Protein AF-A0AAW0QB75-F1 (afdb_monomer)

Sequence (310 aa):
MDSDSELDPAIVAALPVGGKIVSIVPRGDTNWSDGFRVAVEVGDDKKEFFLKKALYQYLSDNISPALAHGTLESKPDAAFFLTKFHDLEPRVIDPAHLAAIMTKLHTTSSSPTGKFGFPVTTFKGYVPANNEWADTWEEFFARQFKEEIAWEQSVRGADAEMQQIADEFFAKVIPRLLRPLQTEGRSIKPVLCHGDLWHGNIEFDVTTQDPIMFDSCCVYGHIDLSLMVAPRYLLGARHVAAYTKEIGISEPREDFDDRLMLYNLRNELVVAGLWANWAHLREEVKKTMCSLIAKYPQGLAGAEPIIKFR

Foldseek 3Di:
DDPPPPPFVVVVVLDDPPKDWPDWDFDDDDPQDTDIDTDIDDDDDADADDPLCLLCVQCVPAAWTWGDKDAGPVHRVDIDTDTDDFPWDQDDDDLLQLLVSQCSQFVPHADPVQFWFDPDFFDDPNRTFDRDTDRFLLVRLLVRLLVLLVLLCVQVNDDPLVLVLQQLLLFAQSCQLGVVCPPPPHHATQTKEQQPDFSVQWTARPPVRDIHGDPGRIISHRGHCLCQPDPVTPRHPSNVVSNCVSVNAGPPNVSRVVVSPSSNLSVLSNCLSVDVVSVCSVVVSSVSSVVSCVVGVPGDPPDGRPDGSD

Secondary structure (DSSP, 8-state):
-----PPPHHHHHHSPTTPEEEEEEE---BTTB--EEEEEE--S-----HHHHHHHTT-TTTBPPEEEEEE-SS-TT-EEEEE----EE-----HHHHHHHHHHHHHH---TTSSBB-SS-EEETTEEE----BSSHHHHHHHHHHHHHHHHHHHH---HHHHHHHHHHHHHHHHHHHGGGSSTT-----EEE-SS-SGGGEEEETTT--EEE-S---EEES-S-GGGGSTTSS--HHHHHHHHHHH--PSSGGGHHHHHHHHHHHHHHHHHHH-GGGTTHHHHHHHHHHHHHHHSTT-STTPPPSS---

Organism: NCBI:txid1337665

Mean predicted aligned error: 5.99 Å

Nearest PDB structures (foldseek):
  9cxw-assembly1_A  TM=8.804E-01  e=1.527E-12  Homo sapiens
  9cxn-assembly1_A  TM=8.684E-01  e=4.880E-12  Homo sapiens
  9cxo-assembly1_B  TM=8.436E-01  e=7.188E-12  Homo sapiens
  9cxm-assembly1_A  TM=7.450E-01  e=4.880E-12  Homo sapiens
  9cx8-assembly1_B  TM=7.433E-01  e=1.119E-11  Homo sapiens

Structure (mmCIF, N/CA/C/O backbone):
data_AF-A0AAW0QB75-F1
#
_entry.id   AF-A0AAW0QB75-F1
#
loop_
_atom_site.group_PDB
_atom_site.id
_atom_site.type_symbol
_atom_site.label_atom_id
_atom_site.label_alt_id
_atom_site.label_comp_id
_atom_site.label_asym_id
_atom_site.label_entity_id
_atom_site.label_seq_id
_atom_site.pdbx_PDB_ins_code
_atom_site.Cartn_x
_atom_site.Cartn_y
_atom_site.Cartn_z
_atom_site.occupancy
_atom_site.B_iso_or_equiv
_atom_site.auth_seq_id
_atom_site.auth_comp_id
_atom_site.auth_asym_id
_atom_site.auth_atom_id
_atom_site.pdbx_PDB_model_num
ATOM 1 N N . MET A 1 1 ? -33.793 11.427 19.360 1.00 33.44 1 MET A N 1
ATOM 2 C CA . MET A 1 1 ? -34.437 10.108 19.247 1.00 33.44 1 MET A CA 1
ATOM 3 C C . MET A 1 1 ? -33.556 9.185 20.048 1.00 33.44 1 MET A C 1
ATOM 5 O O . MET A 1 1 ? -32.393 9.057 19.692 1.00 33.44 1 MET A O 1
ATOM 9 N N . ASP A 1 2 ? -34.067 8.705 21.175 1.00 34.31 2 ASP A N 1
ATOM 10 C CA . ASP A 1 2 ? -33.376 7.752 22.038 1.00 34.31 2 ASP A CA 1
ATOM 11 C C . ASP A 1 2 ? -33.093 6.486 21.227 1.00 34.31 2 ASP A C 1
ATOM 13 O O . ASP A 1 2 ? -34.021 5.773 20.848 1.00 34.31 2 ASP A O 1
ATOM 17 N N . SER A 1 3 ? -31.830 6.244 20.884 1.00 35.66 3 SER A N 1
ATOM 18 C CA . SER A 1 3 ? -31.406 4.935 20.408 1.00 35.66 3 SER A CA 1
ATOM 19 C C . SER A 1 3 ? -30.800 4.200 21.592 1.00 35.66 3 SER A C 1
ATOM 21 O O . SER A 1 3 ? -29.587 4.241 21.802 1.00 35.66 3 SER A O 1
ATOM 23 N N . ASP A 1 4 ? -31.647 3.500 22.339 1.00 38.62 4 ASP A N 1
ATOM 24 C CA . ASP A 1 4 ? -31.246 2.285 23.050 1.00 38.62 4 ASP A CA 1
ATOM 25 C C . ASP A 1 4 ? -30.825 1.233 22.002 1.00 38.62 4 ASP A C 1
ATOM 27 O O . ASP A 1 4 ? -31.471 0.205 21.813 1.00 38.62 4 ASP A O 1
ATOM 31 N N . SER A 1 5 ? -29.765 1.509 21.235 1.00 54.00 5 SER A N 1
ATOM 32 C CA . SER A 1 5 ? -29.084 0.474 20.473 1.00 54.00 5 SER A CA 1
ATOM 33 C C . SER A 1 5 ? -28.262 -0.305 21.487 1.00 54.00 5 SER A C 1
ATOM 35 O O . SER A 1 5 ? -27.116 0.051 21.779 1.00 54.00 5 SER A O 1
ATOM 37 N N . GLU A 1 6 ? -28.873 -1.321 22.090 1.00 71.81 6 GLU A N 1
ATOM 38 C CA . GLU A 1 6 ? -28.110 -2.338 22.802 1.00 71.81 6 GLU A CA 1
ATOM 39 C C . GLU A 1 6 ? -26.998 -2.826 21.862 1.00 71.81 6 GLU A C 1
ATOM 41 O O . GLU A 1 6 ? -27.250 -3.154 20.699 1.00 71.81 6 GLU A O 1
ATOM 46 N N . LEU A 1 7 ? -25.747 -2.786 22.335 1.00 77.75 7 LEU A N 1
ATOM 47 C CA . LEU A 1 7 ? -24.633 -3.360 21.585 1.00 77.75 7 LEU A CA 1
ATOM 48 C C . LEU A 1 7 ? -24.932 -4.830 21.326 1.00 77.75 7 LEU A C 1
ATOM 50 O O . LEU A 1 7 ? -25.466 -5.522 22.193 1.00 77.75 7 LEU A O 1
ATOM 54 N N . ASP A 1 8 ? -24.523 -5.308 20.155 1.00 87.00 8 ASP A N 1
ATOM 55 C CA . ASP A 1 8 ? -24.633 -6.721 19.832 1.00 87.00 8 ASP A CA 1
ATOM 56 C C . ASP A 1 8 ? -24.008 -7.585 20.948 1.00 87.00 8 ASP A C 1
ATOM 58 O O . ASP A 1 8 ? -22.907 -7.258 21.417 1.00 87.00 8 ASP A O 1
ATOM 62 N N . PRO A 1 9 ? -24.660 -8.681 21.378 1.00 86.81 9 PRO A N 1
ATOM 63 C CA . PRO A 1 9 ? -24.143 -9.534 22.445 1.00 86.81 9 PRO A CA 1
ATOM 64 C C . PRO A 1 9 ? -22.710 -10.026 22.206 1.00 86.81 9 PRO A C 1
ATOM 66 O O . PRO A 1 9 ? -21.943 -10.151 23.163 1.00 86.81 9 PRO A O 1
ATOM 69 N N . ALA A 1 10 ? -22.301 -10.229 20.947 1.00 84.69 10 ALA A N 1
ATOM 70 C CA . ALA A 1 10 ? -20.935 -10.615 20.606 1.00 84.69 10 ALA A CA 1
ATOM 71 C C . ALA A 1 10 ? -19.919 -9.497 20.903 1.00 84.69 10 ALA A C 1
ATOM 73 O O . ALA A 1 10 ? -18.804 -9.781 21.345 1.00 84.69 10 ALA A O 1
ATOM 74 N N . ILE A 1 11 ? -20.307 -8.226 20.729 1.00 82.75 11 ILE A N 1
ATOM 75 C CA . ILE A 1 11 ? -19.488 -7.071 21.124 1.00 82.75 11 ILE A CA 1
ATOM 76 C C . ILE A 1 11 ? -19.408 -6.999 22.649 1.00 82.75 11 ILE A C 1
ATOM 78 O O . ILE A 1 11 ? -18.316 -6.831 23.186 1.00 82.75 11 ILE A O 1
ATOM 82 N N . VAL A 1 12 ? -20.533 -7.170 23.353 1.00 84.12 12 VAL A N 1
ATOM 83 C CA . VAL A 1 12 ? -20.569 -7.152 24.827 1.00 84.12 12 VAL A CA 1
ATOM 84 C C . VAL A 1 12 ? -19.683 -8.253 25.412 1.00 84.12 12 VAL A C 1
ATOM 86 O O . VAL A 1 12 ? -18.908 -7.989 26.328 1.00 84.12 12 VAL A O 1
ATOM 89 N N . ALA A 1 13 ? -19.730 -9.463 24.849 1.00 85.06 13 ALA A N 1
ATOM 90 C CA . ALA A 1 13 ? -18.893 -10.590 25.261 1.00 85.06 13 ALA A CA 1
ATOM 91 C C . ALA A 1 13 ? -17.390 -10.357 25.019 1.00 85.06 13 ALA A C 1
ATOM 93 O O . ALA A 1 13 ? -16.553 -10.978 25.675 1.00 85.06 13 ALA A O 1
ATOM 94 N N . ALA A 1 14 ? -17.045 -9.470 24.083 1.00 83.31 14 ALA A N 1
ATOM 95 C CA . ALA A 1 14 ? -15.674 -9.077 23.797 1.00 83.31 14 ALA A CA 1
ATOM 96 C C . ALA A 1 14 ? -15.150 -7.952 24.710 1.00 83.31 14 ALA A C 1
ATOM 98 O O . ALA A 1 14 ? -13.941 -7.703 24.733 1.00 83.31 14 ALA A O 1
ATOM 99 N N . LEU A 1 15 ? -16.027 -7.269 25.456 1.00 80.12 15 LEU A N 1
ATOM 100 C CA . LEU A 1 15 ? -15.624 -6.265 26.439 1.00 80.12 15 LEU A CA 1
ATOM 101 C C . LEU A 1 15 ? -14.971 -6.931 27.662 1.00 80.12 15 LEU A C 1
ATOM 103 O O . LEU A 1 15 ? -15.222 -8.107 27.944 1.00 80.12 15 LEU A O 1
ATOM 107 N N . PRO A 1 16 ? -14.123 -6.209 28.417 1.00 74.44 16 PRO A N 1
ATOM 108 C CA . PRO A 1 16 ? -13.440 -6.815 29.549 1.00 74.44 16 PRO A CA 1
ATOM 109 C C . PRO A 1 16 ? -14.430 -7.288 30.630 1.00 74.44 16 PRO A C 1
ATOM 111 O O . PRO A 1 16 ? -15.445 -6.642 30.906 1.00 74.44 16 PRO A O 1
ATOM 114 N N . VAL A 1 17 ? -14.131 -8.438 31.243 1.00 72.94 17 VAL A N 1
ATOM 115 C CA . VAL A 1 17 ? -15.022 -9.116 32.199 1.00 72.94 17 VAL A CA 1
ATOM 116 C C . VAL A 1 17 ? -15.311 -8.218 33.403 1.00 72.94 17 VAL A C 1
ATOM 118 O O . VAL A 1 17 ? -14.397 -7.679 34.017 1.00 72.94 17 VAL A O 1
ATOM 121 N N . GLY A 1 18 ? -16.591 -8.091 33.763 1.00 70.56 18 GLY A N 1
ATOM 122 C CA . GLY A 1 18 ? -17.034 -7.219 34.856 1.00 70.56 18 GLY A CA 1
ATOM 123 C C . GLY A 1 18 ? -17.160 -5.745 34.464 1.00 70.56 18 GLY A C 1
ATOM 124 O O . GLY A 1 18 ? -17.471 -4.920 35.321 1.00 70.56 18 GLY A O 1
ATOM 125 N N . GLY A 1 19 ? -16.946 -5.415 33.189 1.00 69.94 19 GLY A N 1
ATOM 126 C CA . GLY A 1 19 ? -17.081 -4.062 32.688 1.00 69.94 19 GLY A CA 1
ATOM 127 C C . GLY A 1 19 ? -18.515 -3.561 32.648 1.00 69.94 19 GLY A C 1
ATOM 128 O O . GLY A 1 19 ? -19.406 -4.236 32.130 1.00 69.94 19 GLY A O 1
ATOM 129 N N . LYS A 1 20 ? -18.737 -2.344 33.149 1.00 74.50 20 LYS A N 1
ATOM 130 C CA . LYS A 1 20 ? -20.021 -1.649 33.005 1.00 74.50 20 LYS A CA 1
ATOM 131 C C . LYS A 1 20 ? -19.960 -0.693 31.818 1.00 74.50 20 LYS A C 1
ATOM 133 O O . LYS A 1 20 ? -19.125 0.209 31.801 1.00 74.50 20 LYS A O 1
ATOM 138 N N . ILE A 1 21 ? -20.857 -0.867 30.845 1.00 76.81 21 ILE A N 1
ATOM 139 C CA . ILE A 1 21 ? -21.027 0.089 29.742 1.00 76.81 21 ILE A CA 1
ATOM 140 C C . ILE A 1 21 ? -21.606 1.387 30.317 1.00 76.81 21 ILE A C 1
ATOM 142 O O . ILE A 1 21 ? -22.661 1.381 30.951 1.00 76.81 21 ILE A O 1
ATOM 146 N N . VAL A 1 22 ? -20.897 2.494 30.107 1.00 77.88 22 VAL A N 1
ATOM 147 C CA . VAL A 1 22 ? -21.273 3.830 30.594 1.00 77.88 22 VAL A CA 1
ATOM 148 C C . VAL A 1 22 ? -21.940 4.651 29.495 1.00 77.88 22 VAL A C 1
ATOM 150 O O . VAL A 1 22 ? -22.872 5.401 29.766 1.00 77.88 22 VAL A O 1
ATOM 153 N N . SER A 1 23 ? -21.467 4.531 28.252 1.00 77.00 23 SER A N 1
ATOM 154 C CA . SER A 1 23 ? -22.071 5.211 27.102 1.00 77.00 23 SER A CA 1
ATOM 155 C C . SER A 1 23 ? -21.686 4.552 25.781 1.00 77.00 23 SER A C 1
ATOM 157 O O . SER A 1 23 ? -20.611 3.957 25.663 1.00 77.00 23 SER A O 1
ATOM 159 N N . ILE A 1 24 ? -22.558 4.712 24.788 1.00 76.69 24 ILE A N 1
ATOM 160 C CA . ILE A 1 24 ? -22.336 4.346 23.390 1.00 76.69 24 ILE A CA 1
ATOM 161 C C . ILE A 1 24 ? -22.652 5.596 22.574 1.00 76.69 24 ILE A C 1
ATOM 163 O O . ILE A 1 24 ? -23.738 6.158 22.697 1.00 76.69 24 ILE A O 1
ATOM 167 N N . VAL A 1 25 ? -21.689 6.077 21.792 1.00 76.50 25 VAL A N 1
ATOM 168 C CA . VAL A 1 25 ? -21.849 7.296 20.987 1.00 76.50 25 VAL A CA 1
ATOM 169 C C . VAL A 1 25 ? -21.377 7.015 19.561 1.00 76.50 25 VAL A C 1
ATOM 171 O O . VAL A 1 25 ? -20.223 6.605 19.410 1.00 76.50 25 VAL A O 1
ATOM 174 N N . PRO A 1 26 ? -22.201 7.250 18.523 1.00 74.81 26 PRO A N 1
ATOM 175 C CA . PRO A 1 26 ? -21.759 7.161 17.132 1.00 74.81 26 PRO A CA 1
ATOM 176 C C . PRO A 1 26 ? -20.564 8.086 16.879 1.00 74.81 26 PRO A C 1
ATOM 178 O O . PRO A 1 26 ? -20.605 9.275 17.216 1.00 74.81 26 PRO A O 1
ATOM 181 N N . ARG A 1 27 ? -19.471 7.535 16.348 1.00 72.25 27 ARG A N 1
ATOM 182 C CA . ARG A 1 27 ? -18.212 8.241 16.090 1.00 72.25 27 ARG A CA 1
ATOM 183 C C . ARG A 1 27 ? -17.374 7.496 15.053 1.00 72.25 27 ARG A C 1
ATOM 185 O O . ARG A 1 27 ? -16.980 6.364 15.301 1.00 72.25 27 ARG A O 1
ATOM 192 N N . GLY A 1 28 ? -16.973 8.212 14.001 1.00 60.16 28 GLY A N 1
ATOM 193 C CA . GLY A 1 28 ? -15.994 7.727 13.025 1.00 60.16 28 GLY A CA 1
ATOM 194 C C . GLY A 1 28 ? -16.602 6.747 12.028 1.00 60.16 28 GLY A C 1
ATOM 195 O O . GLY A 1 28 ? -16.230 5.580 12.013 1.00 60.16 28 GLY A O 1
ATOM 196 N N . ASP A 1 29 ? -17.537 7.225 11.212 1.00 62.88 29 ASP A N 1
ATOM 197 C CA . ASP A 1 29 ? -18.136 6.410 10.158 1.00 62.88 29 ASP A CA 1
ATOM 198 C C . ASP A 1 29 ? -17.207 6.340 8.945 1.00 62.88 29 ASP A C 1
ATOM 200 O O . ASP A 1 29 ? -16.606 7.340 8.537 1.00 62.88 29 ASP A O 1
ATOM 204 N N . THR A 1 30 ? -17.110 5.154 8.351 1.00 65.12 30 THR A N 1
ATOM 205 C CA . THR A 1 30 ? -16.464 4.960 7.052 1.00 65.12 30 THR A CA 1
ATOM 206 C C . THR A 1 30 ? -17.518 4.594 6.011 1.00 65.12 30 THR A C 1
ATOM 208 O O . THR A 1 30 ? -18.667 4.297 6.330 1.00 65.12 30 THR A O 1
ATOM 211 N N . ASN A 1 31 ? -17.133 4.551 4.738 1.00 64.69 31 ASN A N 1
ATOM 212 C CA . ASN A 1 31 ? -18.052 4.152 3.667 1.00 64.69 31 ASN A CA 1
ATOM 213 C C . ASN A 1 31 ? -18.435 2.654 3.698 1.00 64.69 31 ASN A C 1
ATOM 215 O O . ASN A 1 31 ? -19.219 2.214 2.859 1.00 64.69 31 ASN A O 1
ATOM 219 N N . TRP A 1 32 ? -17.873 1.865 4.619 1.00 71.06 32 TRP A N 1
ATOM 220 C CA . TRP A 1 32 ? -18.048 0.408 4.706 1.00 71.06 32 TRP A CA 1
ATOM 221 C C . TRP A 1 32 ? -18.206 -0.113 6.140 1.00 71.06 32 TRP A C 1
ATOM 223 O O . TRP A 1 32 ? -18.287 -1.325 6.340 1.00 71.06 32 TRP A O 1
ATOM 233 N N . SER A 1 33 ? -18.263 0.770 7.137 1.00 72.44 33 SER A N 1
ATOM 234 C CA . SER A 1 33 ? -18.497 0.400 8.531 1.00 72.44 33 SER A CA 1
ATOM 235 C C . SER A 1 33 ? -19.052 1.572 9.330 1.00 72.44 33 SER A C 1
ATOM 237 O O . SER A 1 33 ? -18.575 2.699 9.187 1.00 72.44 33 SER A O 1
ATOM 239 N N . ASP A 1 34 ? -19.967 1.273 10.244 1.00 72.44 34 ASP A N 1
ATOM 240 C CA . ASP A 1 34 ? -20.414 2.222 11.261 1.00 72.44 34 ASP A CA 1
ATOM 241 C C . ASP A 1 34 ? -19.402 2.272 12.414 1.00 72.44 34 ASP A C 1
ATOM 243 O O . ASP A 1 34 ? -18.878 1.237 12.846 1.00 72.44 34 ASP A O 1
ATOM 247 N N . GLY A 1 35 ? -19.118 3.475 12.915 1.00 73.56 35 GLY A N 1
ATOM 248 C CA . GLY A 1 35 ? -18.175 3.686 14.008 1.00 73.56 35 GLY A CA 1
ATOM 249 C C . GLY A 1 35 ? -18.870 4.051 15.314 1.00 73.56 35 GLY A C 1
ATOM 250 O O . GLY A 1 35 ? -19.751 4.910 15.356 1.00 73.56 35 GLY A O 1
ATOM 251 N N . PHE A 1 36 ? -18.439 3.450 16.425 1.00 74.00 36 PHE A N 1
ATOM 252 C CA . PHE A 1 36 ? -18.962 3.769 17.755 1.00 74.00 36 PHE A CA 1
ATOM 253 C C . PHE A 1 36 ? -17.835 3.940 18.773 1.00 74.00 36 PHE A C 1
ATOM 255 O O . PHE A 1 36 ? -16.911 3.129 18.858 1.00 74.00 36 PHE A O 1
ATOM 262 N N . ARG A 1 37 ? -17.958 4.959 19.629 1.00 77.12 37 ARG A N 1
ATOM 263 C CA . ARG A 1 37 ? -17.212 5.051 20.885 1.00 77.12 37 ARG A CA 1
ATOM 264 C C . ARG A 1 37 ? -18.006 4.355 21.982 1.00 77.12 37 ARG A C 1
ATOM 266 O O . ARG A 1 37 ? -19.062 4.846 22.382 1.00 77.12 37 ARG A O 1
ATOM 273 N N . VAL A 1 38 ? -17.455 3.268 22.510 1.00 73.38 38 VAL A N 1
ATOM 274 C CA . VAL A 1 38 ? -18.004 2.549 23.666 1.00 73.38 38 VAL A CA 1
ATOM 275 C C . VAL A 1 38 ? -17.146 2.855 24.892 1.00 73.38 38 VAL A C 1
ATOM 277 O O . VAL A 1 38 ? -15.953 2.554 24.906 1.00 73.38 38 VAL A O 1
ATOM 280 N N . ALA A 1 39 ? -17.738 3.472 25.917 1.00 70.12 39 ALA A N 1
ATOM 281 C CA . ALA A 1 39 ? -17.076 3.709 27.199 1.00 70.12 39 ALA A CA 1
ATOM 282 C C . ALA A 1 39 ? -17.429 2.588 28.183 1.00 70.12 39 ALA A C 1
ATOM 284 O O . ALA A 1 39 ? -18.611 2.344 28.436 1.00 70.12 39 ALA A O 1
ATOM 285 N N . VAL A 1 40 ? -16.411 1.932 28.745 1.00 65.00 40 VAL A N 1
ATOM 286 C CA . VAL A 1 40 ? -16.561 0.814 29.686 1.00 65.00 40 VAL A CA 1
ATOM 287 C C . VAL A 1 40 ? -15.655 1.046 30.893 1.00 65.00 40 VAL A C 1
ATOM 289 O O . VAL A 1 40 ? -14.478 1.357 30.724 1.00 65.00 40 VAL A O 1
ATOM 292 N N . GLU A 1 41 ? -16.184 0.881 32.101 1.00 70.69 41 GLU A N 1
ATOM 293 C CA . GLU A 1 41 ? -15.404 0.910 33.345 1.00 70.69 41 GLU A CA 1
ATOM 294 C C . GLU A 1 41 ? -14.973 -0.510 33.720 1.00 70.69 41 GLU A C 1
ATOM 296 O O . GLU A 1 41 ? -15.823 -1.314 34.106 1.00 70.69 41 GLU A O 1
ATOM 301 N N . VAL A 1 42 ? -13.679 -0.838 33.588 1.00 61.97 42 VAL A N 1
ATOM 302 C CA . VAL A 1 42 ? -13.111 -2.145 33.984 1.00 61.97 42 VAL A CA 1
ATOM 303 C C . VAL A 1 42 ? -11.705 -1.963 34.570 1.00 61.97 42 VAL A C 1
ATOM 305 O O . VAL A 1 42 ? -10.933 -1.163 34.050 1.00 61.97 42 VAL A O 1
ATOM 308 N N . GLY A 1 43 ? -11.373 -2.713 35.628 1.00 60.69 43 GLY A N 1
ATOM 309 C CA . GLY A 1 43 ? -10.004 -2.867 36.138 1.00 60.69 43 GLY A CA 1
ATOM 310 C C . GLY A 1 43 ? -9.075 -3.638 35.185 1.00 60.69 43 GLY A C 1
ATOM 311 O O . GLY A 1 43 ? -9.540 -4.329 34.278 1.00 60.69 43 GLY A O 1
ATOM 312 N N . ASP A 1 44 ? -7.765 -3.474 35.400 1.00 47.38 44 ASP A N 1
ATOM 313 C CA . ASP A 1 44 ? -6.683 -3.708 34.430 1.00 47.38 44 ASP A CA 1
ATOM 314 C C . ASP A 1 44 ? -6.501 -5.171 33.973 1.00 47.38 44 ASP A C 1
ATOM 316 O O . ASP A 1 44 ? -6.144 -6.026 34.777 1.00 47.38 44 ASP A O 1
ATOM 320 N N . ASP A 1 45 ? -6.701 -5.443 32.672 1.00 44.53 45 ASP A N 1
ATOM 321 C CA . ASP A 1 45 ? -5.736 -6.149 31.797 1.00 44.53 45 ASP A CA 1
ATOM 322 C C . ASP A 1 45 ? -6.264 -6.385 30.361 1.00 44.53 45 ASP A C 1
ATOM 324 O O . ASP A 1 45 ? -7.467 -6.387 30.093 1.00 44.53 45 ASP A O 1
ATOM 328 N N . LYS A 1 46 ? -5.337 -6.576 29.405 1.00 39.09 46 LYS A N 1
ATOM 329 C CA . LYS A 1 46 ? -5.549 -6.477 27.941 1.00 39.09 46 LYS A CA 1
ATOM 330 C C . LYS A 1 46 ? -5.100 -7.747 27.179 1.00 39.09 46 LYS A C 1
ATOM 332 O O . LYS A 1 46 ? -4.159 -8.415 27.598 1.00 39.09 46 LYS A O 1
ATOM 337 N N . LYS A 1 47 ? -5.727 -8.067 26.032 1.00 35.22 47 LYS A N 1
ATOM 338 C CA . LYS A 1 47 ? -5.345 -9.151 25.077 1.00 35.22 47 LYS A CA 1
ATOM 339 C C . LYS A 1 47 ? -5.265 -8.606 23.624 1.00 35.22 47 LYS A C 1
ATOM 341 O O . LYS A 1 47 ? -5.925 -7.613 23.341 1.00 35.22 47 LYS A O 1
ATOM 346 N N . GLU A 1 48 ? -4.467 -9.218 22.724 1.00 32.16 48 GLU A N 1
ATOM 347 C CA . GLU A 1 48 ? -4.039 -8.653 21.405 1.00 32.16 48 GLU A CA 1
ATOM 348 C C . GLU A 1 48 ? -4.237 -9.580 20.164 1.00 32.16 48 GLU A C 1
ATOM 350 O O . GLU A 1 48 ? -4.092 -10.799 20.284 1.00 32.16 48 GLU A O 1
ATOM 355 N N . PHE A 1 49 ? -4.440 -9.009 18.949 1.00 42.19 49 PHE A N 1
ATOM 356 C CA . PHE A 1 49 ? -4.740 -9.707 17.661 1.00 42.19 49 PHE A CA 1
ATOM 357 C C . PHE A 1 49 ? -3.907 -9.272 16.421 1.00 42.19 49 PHE A C 1
ATOM 359 O O . PHE A 1 49 ? -3.401 -8.159 16.344 1.00 42.19 49 PHE A O 1
ATOM 366 N N . PHE A 1 50 ? -3.840 -10.143 15.399 1.00 45.03 50 PHE A N 1
ATOM 367 C CA . PHE A 1 50 ? -2.750 -10.335 14.417 1.00 45.03 50 PHE A CA 1
ATOM 368 C C . PHE A 1 50 ? -2.326 -9.160 13.492 1.00 45.03 50 PHE A C 1
ATOM 370 O O . PHE A 1 50 ? -1.127 -8.911 13.380 1.00 45.03 50 PHE A O 1
ATOM 377 N N . LEU A 1 51 ? -3.235 -8.430 12.824 1.00 53.22 51 LEU A N 1
ATOM 378 C CA . LEU A 1 51 ? -2.837 -7.447 11.788 1.00 53.22 51 LEU A CA 1
ATOM 379 C C . LEU A 1 51 ? -2.258 -6.157 12.385 1.00 53.22 51 LEU A C 1
ATOM 381 O O . LEU A 1 51 ? -1.120 -5.790 12.094 1.00 53.22 51 LEU A O 1
ATOM 385 N N . LYS A 1 52 ? -2.997 -5.524 13.305 1.00 61.31 52 LYS A N 1
ATOM 386 C CA . LYS A 1 52 ? -2.465 -4.398 14.082 1.00 61.31 52 LYS A CA 1
ATOM 387 C C . LYS A 1 52 ? -1.335 -4.833 15.012 1.00 61.31 52 LYS A C 1
ATOM 389 O O . LYS A 1 52 ? -0.445 -4.033 15.245 1.00 61.31 52 LYS A O 1
ATOM 394 N N . LYS A 1 53 ? -1.301 -6.091 15.477 1.00 59.03 53 LYS A N 1
ATOM 395 C CA . LYS A 1 53 ? -0.168 -6.632 16.250 1.00 59.03 53 LYS A CA 1
ATOM 396 C C . LYS A 1 53 ? 1.139 -6.627 15.463 1.00 59.03 53 LYS A C 1
ATOM 398 O O . LYS A 1 53 ? 2.166 -6.303 16.049 1.00 59.03 53 LYS A O 1
ATOM 403 N N . ALA A 1 54 ? 1.105 -6.918 14.160 1.00 73.19 54 ALA A N 1
ATOM 404 C CA . ALA A 1 54 ? 2.303 -6.866 13.324 1.00 73.19 54 ALA A CA 1
ATOM 405 C C . ALA A 1 54 ? 2.928 -5.462 13.315 1.00 73.19 54 ALA A C 1
ATOM 407 O O . ALA A 1 54 ? 4.133 -5.342 13.499 1.00 73.19 54 ALA A O 1
ATOM 408 N N . LEU A 1 55 ? 2.125 -4.400 13.168 1.00 81.81 55 LEU A N 1
ATOM 409 C CA . LEU A 1 55 ? 2.622 -3.020 13.250 1.00 81.81 55 LEU A CA 1
ATOM 410 C C . LEU A 1 55 ? 2.937 -2.602 14.693 1.00 81.81 55 LEU A C 1
ATOM 412 O O . LEU A 1 55 ? 3.999 -2.041 14.945 1.00 81.81 55 LEU A O 1
ATOM 416 N N . TYR A 1 56 ? 2.051 -2.905 15.643 1.00 83.44 56 TYR A N 1
ATOM 417 C CA . TYR A 1 56 ? 2.171 -2.545 17.060 1.00 83.44 56 TYR A CA 1
ATOM 418 C C . TYR A 1 56 ? 3.444 -3.107 17.705 1.00 83.44 56 TYR A C 1
ATOM 420 O O . TYR A 1 56 ? 4.054 -2.435 18.529 1.00 83.44 56 TYR A O 1
ATOM 428 N N . GLN A 1 57 ? 3.908 -4.285 17.272 1.00 85.56 57 GLN A N 1
ATOM 429 C CA . GLN A 1 57 ? 5.195 -4.850 17.691 1.00 85.56 57 GLN A CA 1
ATOM 430 C C . GLN A 1 57 ? 6.377 -3.896 17.439 1.00 85.56 57 GLN A C 1
ATOM 432 O O . GLN A 1 57 ? 7.344 -3.908 18.199 1.00 85.56 57 GLN A O 1
ATOM 437 N N . TYR A 1 58 ? 6.314 -3.082 16.384 1.00 89.88 58 TYR A N 1
ATOM 438 C CA . TYR A 1 58 ? 7.384 -2.160 15.993 1.00 89.88 58 TYR A CA 1
ATOM 439 C C . TYR A 1 58 ? 7.047 -0.692 16.285 1.00 89.88 58 TYR A C 1
ATOM 441 O O . TYR A 1 58 ? 7.946 0.138 16.416 1.00 89.88 58 TYR A O 1
ATOM 449 N N . LEU A 1 59 ? 5.760 -0.368 16.400 1.00 90.88 59 LEU A N 1
ATOM 450 C CA . LEU A 1 59 ? 5.216 0.983 16.503 1.00 90.88 59 LEU A CA 1
ATOM 451 C C . LEU A 1 59 ? 4.156 1.078 17.610 1.00 90.88 59 LEU A C 1
ATOM 453 O O . LEU A 1 59 ? 3.052 1.569 17.379 1.00 90.88 59 LEU A O 1
ATOM 457 N N . SER A 1 60 ? 4.482 0.600 18.812 1.00 87.81 60 SER A N 1
ATOM 458 C CA . SER A 1 60 ? 3.566 0.595 19.966 1.00 87.81 60 SER A CA 1
ATOM 459 C C . SER A 1 60 ? 2.942 1.959 20.262 1.00 87.81 60 SER A C 1
ATOM 461 O O . SER A 1 60 ? 1.791 2.033 20.682 1.00 87.81 60 SER A O 1
ATOM 463 N N . ASP A 1 61 ? 3.696 3.027 20.004 1.00 88.44 61 ASP A N 1
ATOM 464 C CA . ASP A 1 61 ? 3.315 4.403 20.326 1.00 88.44 61 ASP A CA 1
ATOM 465 C C . ASP A 1 61 ? 2.495 5.059 19.201 1.00 88.44 61 ASP A C 1
ATOM 467 O O . ASP A 1 61 ? 1.843 6.072 19.419 1.00 88.44 61 ASP A O 1
ATOM 471 N N . ASN A 1 62 ? 2.496 4.471 17.996 1.00 92.44 62 ASN A N 1
ATOM 472 C CA . ASN A 1 62 ? 1.873 5.050 16.801 1.00 92.44 62 ASN A CA 1
ATOM 473 C C . ASN A 1 62 ? 0.733 4.197 16.231 1.00 92.44 62 ASN A C 1
ATOM 475 O O . ASN A 1 62 ? 0.257 4.478 15.136 1.00 92.44 62 ASN A O 1
ATOM 479 N N . ILE A 1 63 ? 0.311 3.132 16.917 1.00 89.38 63 ILE A N 1
ATOM 480 C CA . ILE A 1 63 ? -0.740 2.216 16.456 1.00 89.38 63 ILE A CA 1
ATOM 481 C C . ILE A 1 63 ? -1.702 1.930 17.607 1.00 89.38 63 ILE A C 1
ATOM 483 O O . ILE A 1 63 ? -1.287 1.562 18.704 1.00 89.38 63 ILE A O 1
ATOM 487 N N . SER A 1 64 ? -3.008 2.008 17.343 1.00 84.06 64 SER A N 1
ATOM 488 C CA . SER A 1 64 ? -4.017 1.552 18.306 1.00 84.06 64 SER A CA 1
ATOM 489 C C . SER A 1 64 ? -4.103 0.019 18.297 1.00 84.06 64 SER A C 1
ATOM 491 O O . SER A 1 64 ? -4.407 -0.556 17.250 1.00 84.06 64 SER A O 1
ATOM 493 N N . PRO A 1 65 ? -3.865 -0.681 19.421 1.00 77.94 65 PRO A N 1
ATOM 494 C CA . PRO A 1 65 ? -3.922 -2.137 19.450 1.00 77.94 65 PRO A CA 1
ATOM 495 C C . PRO A 1 65 ? -5.359 -2.643 19.285 1.00 77.94 65 PRO A C 1
ATOM 497 O O . PRO A 1 65 ? -6.295 -2.134 19.910 1.00 77.94 65 PRO A O 1
ATOM 500 N N . ALA A 1 66 ? -5.504 -3.696 18.479 1.00 80.44 66 ALA A N 1
ATOM 501 C CA . ALA A 1 66 ? -6.742 -4.454 18.357 1.00 80.44 66 ALA A CA 1
ATOM 502 C C . ALA A 1 66 ? -7.055 -5.174 19.677 1.00 80.44 66 ALA A C 1
ATOM 504 O O . ALA A 1 66 ? -6.211 -5.909 20.192 1.00 80.44 66 ALA A O 1
ATOM 505 N N . LEU A 1 67 ? -8.266 -4.967 20.194 1.00 80.44 67 LEU A N 1
ATOM 506 C CA . LEU A 1 67 ? -8.755 -5.532 21.453 1.00 80.44 67 LEU A CA 1
ATOM 507 C C . LEU A 1 67 ? -9.619 -6.771 21.244 1.00 80.44 67 LEU A C 1
ATOM 509 O O . LEU A 1 67 ? -9.575 -7.665 22.078 1.00 80.44 67 LEU A O 1
ATOM 513 N N . ALA A 1 68 ? -10.410 -6.806 20.169 1.00 82.38 68 ALA A N 1
ATOM 514 C CA . ALA A 1 68 ? -11.248 -7.943 19.801 1.00 82.38 68 ALA A CA 1
ATOM 515 C C . ALA A 1 68 ? -11.757 -7.817 18.362 1.00 82.38 68 ALA A C 1
ATOM 517 O O . ALA A 1 68 ? -11.737 -6.738 17.771 1.00 82.38 68 ALA A O 1
ATOM 518 N N . HIS A 1 69 ? -12.238 -8.922 17.809 1.00 86.69 69 HIS A N 1
ATOM 519 C CA . HIS A 1 69 ? -13.007 -8.956 16.572 1.00 86.69 69 HIS A CA 1
ATOM 520 C C . HIS A 1 69 ? -13.881 -10.213 16.556 1.00 86.69 69 HIS A C 1
ATOM 522 O O . HIS A 1 69 ? -13.593 -11.180 17.264 1.00 86.69 69 HIS A O 1
ATOM 528 N N . GLY A 1 70 ? -14.916 -10.228 15.726 1.00 87.06 70 GLY A N 1
ATOM 529 C CA . GLY A 1 70 ? -15.807 -11.378 15.606 1.00 87.06 70 GLY A CA 1
ATOM 530 C C . GLY A 1 70 ? -16.969 -11.109 14.664 1.00 87.06 70 GLY A C 1
ATOM 531 O O . GLY A 1 70 ? -17.022 -10.065 14.021 1.00 87.06 70 GLY A O 1
ATOM 532 N N . THR A 1 71 ? -17.891 -12.058 14.577 1.00 89.06 71 THR A N 1
ATOM 533 C CA . THR A 1 71 ? -19.178 -11.894 13.892 1.00 89.06 71 THR A CA 1
ATOM 534 C C . THR A 1 71 ? -20.229 -11.408 14.882 1.00 89.06 71 THR A C 1
ATOM 536 O O . THR A 1 71 ? -20.197 -11.811 16.044 1.00 89.06 71 THR A O 1
ATOM 539 N N . LEU A 1 72 ? -21.148 -10.559 14.429 1.00 84.75 72 LEU A N 1
ATOM 540 C CA . LEU A 1 72 ? -22.286 -10.127 15.239 1.00 84.75 72 LEU A CA 1
ATOM 541 C C . LEU A 1 72 ? -23.259 -11.300 15.439 1.00 84.75 72 LEU A C 1
ATOM 543 O O . LEU A 1 72 ? -23.508 -12.069 14.510 1.00 84.75 72 LEU A O 1
ATOM 547 N N . GLU A 1 73 ? -23.824 -11.437 16.638 1.00 89.62 73 GLU A N 1
ATOM 548 C CA . GLU A 1 73 ? -24.829 -12.465 16.936 1.00 89.62 73 GLU A CA 1
ATOM 549 C C . GLU A 1 73 ? -26.184 -12.114 16.310 1.00 89.62 73 GLU A C 1
ATOM 551 O O . GLU A 1 73 ? -26.838 -12.963 15.705 1.00 89.62 73 GLU A O 1
ATOM 556 N N . SER A 1 74 ? -26.580 -10.843 16.389 1.00 88.88 74 SER A N 1
ATOM 557 C CA . SER A 1 74 ? -27.826 -10.337 15.800 1.00 88.88 74 SER A CA 1
ATOM 558 C C . SER A 1 74 ? -27.799 -10.311 14.271 1.00 88.88 74 SER A C 1
ATOM 560 O O . SER A 1 74 ? -28.853 -10.321 13.632 1.00 88.88 74 SER A O 1
ATOM 562 N N . LYS A 1 75 ? -26.599 -10.286 13.678 1.00 87.44 75 LYS A N 1
ATOM 563 C CA . LYS A 1 75 ? -26.383 -10.208 12.234 1.00 87.44 75 LYS A CA 1
ATOM 564 C C . LYS A 1 75 ? -25.177 -11.070 11.812 1.00 87.44 75 LYS A C 1
ATOM 566 O O . LYS A 1 75 ? -24.077 -10.542 11.658 1.00 87.44 75 LYS A O 1
ATOM 571 N N . PRO A 1 76 ? -25.367 -12.386 11.597 1.00 85.94 76 PRO A N 1
ATOM 572 C CA . PRO A 1 76 ? -24.266 -13.324 11.338 1.00 85.94 76 PRO A CA 1
ATOM 573 C C . PRO A 1 76 ? -23.431 -13.0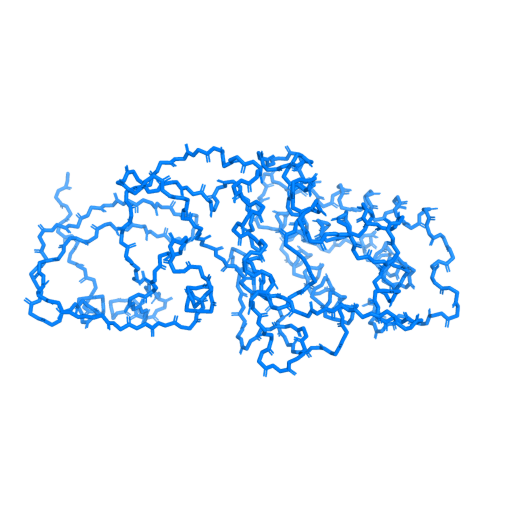48 10.074 1.00 85.94 76 PRO A C 1
ATOM 575 O O . PRO A 1 76 ? -22.321 -13.559 9.952 1.00 85.94 76 PRO A O 1
ATOM 578 N N . ASP A 1 77 ? -23.952 -12.264 9.126 1.00 85.88 77 ASP A N 1
ATOM 579 C CA . ASP A 1 77 ? -23.257 -11.804 7.917 1.00 85.88 77 ASP A CA 1
ATOM 580 C C . ASP A 1 77 ? -22.458 -10.502 8.125 1.00 85.88 77 ASP A C 1
ATOM 582 O O . ASP A 1 77 ? -21.834 -10.003 7.190 1.00 85.88 77 ASP A O 1
ATOM 586 N N . ALA A 1 78 ? -22.455 -9.949 9.339 1.00 84.12 78 ALA A N 1
ATOM 587 C CA . ALA A 1 78 ? -21.684 -8.774 9.714 1.00 84.12 78 ALA A CA 1
ATOM 588 C C . ALA A 1 78 ? -20.626 -9.109 10.772 1.00 84.12 78 ALA A C 1
ATOM 590 O O . ALA A 1 78 ? -20.780 -10.009 11.600 1.00 84.12 78 ALA A O 1
ATOM 591 N N . ALA A 1 79 ? -19.535 -8.349 10.747 1.00 87.75 79 ALA A N 1
ATOM 592 C CA . ALA A 1 79 ? -18.421 -8.490 11.669 1.00 87.75 79 ALA A CA 1
ATOM 593 C C . ALA A 1 79 ? -18.203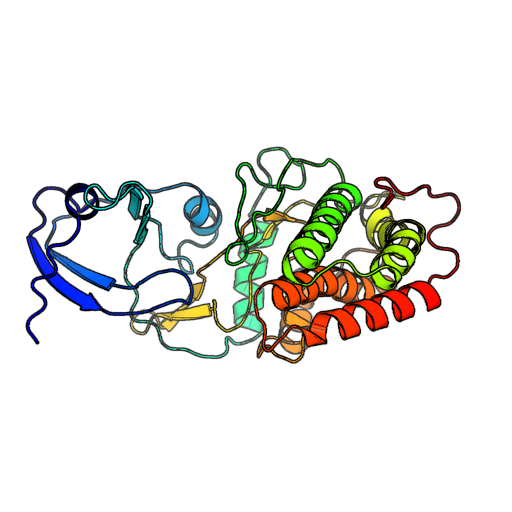 -7.205 12.470 1.00 87.75 79 ALA A C 1
ATOM 595 O O . ALA A 1 79 ? -18.591 -6.119 12.042 1.00 87.75 79 ALA A O 1
ATOM 596 N N . PHE A 1 80 ? -17.542 -7.333 13.616 1.00 86.12 80 PHE A N 1
ATOM 597 C CA . PHE A 1 80 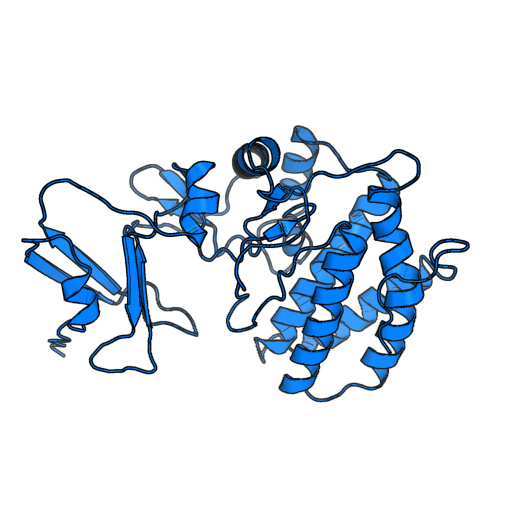? -17.074 -6.212 14.417 1.00 86.12 80 PHE A CA 1
ATOM 598 C C . PHE A 1 80 ? -15.562 -6.260 14.600 1.00 86.12 80 PHE A C 1
ATOM 600 O O . PHE A 1 80 ? -14.932 -7.322 14.608 1.00 86.12 80 PHE A O 1
ATOM 607 N N . PHE A 1 81 ? -14.999 -5.078 14.814 1.00 86.00 81 PHE A N 1
ATOM 608 C CA . PHE A 1 81 ? -13.616 -4.869 15.198 1.00 86.00 81 PHE A CA 1
ATOM 609 C C . PHE A 1 81 ? -13.579 -3.866 16.352 1.00 86.00 81 PHE A C 1
ATOM 611 O O . PHE A 1 81 ? -14.176 -2.796 16.274 1.00 86.00 81 PHE A O 1
ATOM 618 N N . LEU A 1 82 ? -12.881 -4.218 17.428 1.00 83.94 82 LEU A N 1
ATOM 619 C CA . LEU A 1 82 ? -12.740 -3.407 18.629 1.00 83.94 82 LEU A CA 1
ATOM 620 C C . LEU A 1 82 ? -11.269 -3.035 18.822 1.00 83.94 82 LEU A C 1
ATOM 622 O O . LEU A 1 82 ? -10.380 -3.885 18.769 1.00 83.94 82 LEU A O 1
ATOM 626 N N . THR A 1 83 ? -11.007 -1.761 19.088 1.00 85.62 83 THR A N 1
ATOM 627 C CA . THR A 1 83 ? -9.664 -1.190 19.262 1.00 85.62 83 THR A CA 1
ATOM 628 C C . THR A 1 83 ? -9.704 -0.153 20.379 1.00 85.62 83 THR A C 1
ATOM 630 O O . THR A 1 83 ? -10.782 0.308 20.758 1.00 85.62 83 THR A O 1
ATOM 633 N N . LYS A 1 84 ? -8.544 0.237 20.922 1.00 83.56 84 LYS A N 1
ATOM 634 C CA . LYS A 1 84 ? -8.497 1.365 21.866 1.00 83.56 84 LYS A CA 1
ATOM 635 C C . LYS A 1 84 ? -9.041 2.623 21.177 1.00 83.56 84 LYS A C 1
ATOM 637 O O . LYS A 1 84 ? -8.564 2.973 20.098 1.00 83.56 84 LYS A O 1
ATOM 642 N N . PHE A 1 85 ? -10.000 3.295 21.811 1.00 84.50 85 PHE A N 1
ATOM 643 C CA . PHE A 1 85 ? -10.467 4.598 21.349 1.00 84.50 85 PHE A CA 1
ATOM 644 C C . PHE A 1 85 ? -9.383 5.652 21.595 1.00 84.50 85 PHE A C 1
ATOM 646 O O . PHE A 1 85 ? -8.851 5.749 22.703 1.00 84.50 85 PHE A O 1
ATOM 653 N N . HIS A 1 86 ? -9.083 6.432 20.563 1.00 85.69 86 HIS A N 1
ATOM 654 C CA . HIS A 1 86 ? -8.235 7.613 20.634 1.00 85.69 86 HIS A CA 1
ATOM 655 C C . HIS A 1 86 ? -9.091 8.821 20.265 1.00 85.69 86 HIS A C 1
ATOM 657 O O . HIS A 1 86 ? -9.885 8.745 19.328 1.00 85.69 86 HIS A O 1
ATOM 663 N N . ASP A 1 87 ? -8.957 9.912 21.016 1.00 88.44 87 ASP A N 1
ATOM 664 C CA . ASP A 1 87 ? -9.510 11.194 20.585 1.00 88.44 87 ASP A CA 1
ATOM 665 C C . ASP A 1 87 ? -8.515 11.787 19.593 1.00 88.44 87 ASP A C 1
ATOM 667 O O . ASP A 1 87 ? -7.398 12.128 19.983 1.00 88.44 87 ASP A O 1
ATOM 671 N N . LEU A 1 88 ? -8.871 11.774 18.312 1.00 91.06 88 LEU A N 1
ATOM 672 C CA . LEU A 1 88 ? -7.955 12.063 17.218 1.00 91.06 88 LEU A CA 1
ATOM 673 C C . LEU A 1 88 ? -8.268 13.419 16.582 1.00 91.06 88 LEU A C 1
ATOM 675 O O . LEU A 1 88 ? -9.429 13.777 16.373 1.00 91.06 88 LEU A O 1
ATOM 679 N N . GLU A 1 89 ? -7.213 14.164 16.263 1.00 94.19 89 GLU A N 1
ATOM 680 C CA . GLU A 1 89 ? -7.285 15.413 15.515 1.00 94.19 89 GLU A CA 1
ATOM 681 C C . GLU A 1 89 ? -6.550 15.304 14.164 1.00 94.19 89 GLU A C 1
ATOM 683 O O . GLU A 1 89 ? -5.378 14.898 14.114 1.00 94.19 89 GLU A O 1
ATOM 688 N N . PRO A 1 90 ? -7.197 15.696 13.049 1.00 93.50 90 PRO A N 1
ATOM 689 C CA . PRO A 1 90 ? -6.573 15.646 11.737 1.00 93.50 90 PRO A CA 1
ATOM 690 C C . PRO A 1 90 ? -5.523 16.751 11.608 1.00 93.50 90 PRO A C 1
ATOM 692 O O . PRO A 1 90 ? -5.826 17.945 11.683 1.00 93.50 90 PRO A O 1
ATOM 695 N N . ARG A 1 91 ? -4.267 16.360 11.367 1.00 93.75 91 ARG A N 1
ATOM 696 C CA . ARG A 1 91 ? -3.156 17.279 11.079 1.00 93.75 91 ARG A CA 1
ATOM 697 C C . ARG A 1 91 ? -2.222 16.658 10.053 1.00 93.75 91 ARG A C 1
ATOM 699 O O . ARG A 1 91 ? -1.997 15.453 10.046 1.00 93.75 91 ARG A O 1
ATOM 706 N N . VAL A 1 92 ? -1.613 17.491 9.213 1.00 94.62 92 VAL A N 1
ATOM 707 C CA . VAL A 1 92 ? -0.571 17.008 8.299 1.00 94.62 92 VAL A CA 1
ATOM 708 C C . VAL A 1 92 ? 0.710 16.790 9.092 1.00 94.62 92 VAL A C 1
ATOM 710 O O . VAL A 1 92 ? 1.309 17.749 9.576 1.00 94.62 92 VAL A O 1
ATOM 713 N N . ILE A 1 93 ? 1.136 15.533 9.198 1.00 97.25 93 ILE A N 1
ATOM 714 C CA . ILE A 1 93 ? 2.384 15.173 9.871 1.00 97.25 93 ILE A CA 1
ATOM 715 C C . ILE A 1 93 ? 3.602 15.818 9.192 1.00 97.25 93 ILE A C 1
ATOM 717 O O . ILE A 1 93 ? 3.703 15.881 7.957 1.00 97.25 93 ILE A O 1
ATOM 721 N N . ASP A 1 94 ? 4.534 16.295 10.019 1.00 97.69 94 ASP A N 1
ATOM 722 C CA . ASP A 1 94 ? 5.822 16.815 9.570 1.00 97.69 94 ASP A CA 1
ATOM 723 C C . ASP A 1 94 ? 6.626 15.727 8.820 1.00 97.69 94 ASP A C 1
ATOM 725 O O . ASP A 1 94 ? 6.669 14.577 9.271 1.00 97.69 94 ASP A O 1
ATOM 729 N N . PRO A 1 95 ? 7.280 16.058 7.689 1.00 98.31 95 PRO A N 1
ATOM 730 C CA . PRO A 1 95 ? 8.065 15.098 6.919 1.00 98.31 95 PRO A CA 1
ATOM 731 C C . PRO A 1 95 ? 9.130 14.334 7.708 1.00 98.31 95 PRO A C 1
ATOM 733 O O . PRO A 1 95 ? 9.258 13.128 7.511 1.00 98.31 95 PRO A O 1
ATOM 736 N N . ALA A 1 96 ? 9.885 14.999 8.588 1.00 98.31 96 ALA A N 1
ATOM 73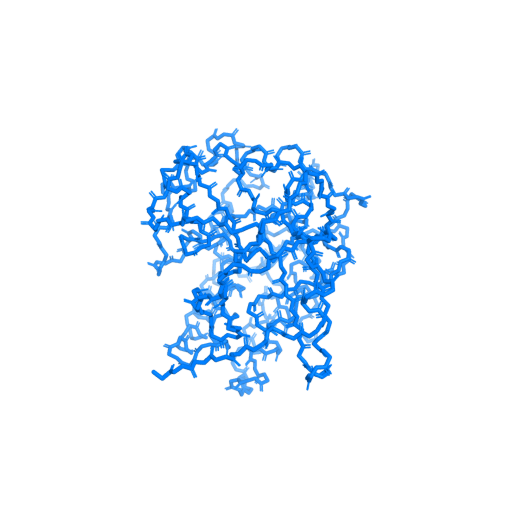7 C CA . ALA A 1 96 ? 10.938 14.349 9.363 1.00 98.31 96 ALA A CA 1
ATOM 738 C C . ALA A 1 96 ? 10.345 13.431 10.439 1.00 98.31 96 ALA A C 1
ATOM 740 O O . ALA A 1 96 ? 10.862 12.338 10.666 1.00 98.31 96 ALA A O 1
ATOM 741 N N . HIS A 1 97 ? 9.224 13.833 11.046 1.00 97.75 97 HIS A N 1
ATOM 742 C CA . HIS A 1 97 ? 8.523 12.993 12.016 1.00 97.75 97 HIS A CA 1
ATOM 743 C C . HIS A 1 97 ? 7.992 11.705 11.362 1.00 97.75 97 HIS A C 1
ATOM 745 O O . HIS A 1 97 ? 8.272 10.608 11.848 1.00 97.75 97 HIS A O 1
ATOM 751 N N . LEU A 1 98 ? 7.308 11.808 10.216 1.00 97.88 98 LEU A N 1
ATOM 752 C CA . LEU A 1 98 ? 6.842 10.620 9.494 1.00 97.88 98 LEU A CA 1
ATOM 753 C C . LEU A 1 98 ? 8.017 9.741 9.036 1.00 97.88 98 LEU A C 1
ATOM 755 O O . LEU A 1 98 ? 7.969 8.521 9.190 1.00 97.88 98 LEU A O 1
ATOM 759 N N . ALA A 1 99 ? 9.091 10.353 8.527 1.00 98.19 99 ALA A N 1
ATOM 760 C CA . ALA A 1 99 ? 10.295 9.637 8.119 1.00 98.19 99 ALA A CA 1
ATOM 761 C C . ALA A 1 99 ? 10.912 8.830 9.270 1.00 98.19 99 ALA A C 1
ATOM 763 O O . ALA A 1 99 ? 11.292 7.679 9.055 1.00 98.19 99 ALA A O 1
ATOM 764 N N . ALA A 1 100 ? 10.965 9.379 10.488 1.00 98.06 100 ALA A N 1
ATOM 765 C CA . ALA A 1 100 ? 11.483 8.678 11.663 1.00 98.06 100 ALA A CA 1
ATOM 766 C C . ALA A 1 100 ? 10.638 7.441 12.020 1.00 98.06 100 ALA A C 1
ATOM 768 O O . ALA A 1 100 ? 11.185 6.358 12.245 1.00 98.06 100 ALA A O 1
ATOM 769 N N . ILE A 1 101 ? 9.308 7.572 11.996 1.00 97.62 101 ILE A N 1
ATOM 770 C CA . ILE A 1 101 ? 8.367 6.473 12.268 1.00 97.62 101 ILE A CA 1
ATOM 771 C C . ILE A 1 101 ? 8.508 5.365 11.217 1.00 97.62 101 ILE A C 1
ATOM 773 O O . ILE A 1 101 ? 8.686 4.193 11.554 1.00 97.62 101 ILE A O 1
ATOM 777 N N . MET A 1 102 ? 8.492 5.730 9.933 1.00 97.62 102 MET A N 1
ATOM 778 C CA . MET A 1 102 ? 8.642 4.773 8.834 1.00 97.62 102 MET A CA 1
ATOM 779 C C . MET A 1 102 ? 10.017 4.102 8.844 1.00 97.62 102 MET A C 1
ATOM 781 O O . MET A 1 102 ? 10.126 2.903 8.593 1.00 97.62 102 MET A O 1
ATOM 785 N N . THR A 1 103 ? 11.076 4.848 9.167 1.00 97.31 103 THR A N 1
ATOM 786 C CA . THR A 1 103 ? 12.433 4.302 9.295 1.00 97.31 103 THR A CA 1
ATOM 787 C C . THR A 1 103 ? 12.490 3.281 10.419 1.00 97.31 103 THR A C 1
ATOM 789 O O . THR A 1 103 ? 12.987 2.177 10.195 1.00 97.31 103 THR A O 1
ATOM 792 N N . LYS A 1 104 ? 11.919 3.583 11.594 1.00 97.44 104 LYS A N 1
ATOM 793 C CA . LYS A 1 104 ? 11.803 2.621 12.699 1.00 97.44 104 LYS A CA 1
ATOM 794 C C . LYS A 1 104 ? 11.101 1.348 12.229 1.00 97.44 104 LYS A C 1
ATOM 796 O O . LYS A 1 104 ? 11.662 0.265 12.383 1.00 97.44 104 LYS A O 1
ATOM 801 N N . LEU A 1 105 ? 9.936 1.458 11.589 1.00 96.69 105 LEU A N 1
ATOM 802 C CA . LEU A 1 105 ? 9.188 0.298 11.097 1.00 96.69 105 LEU A CA 1
ATOM 803 C C . LEU A 1 105 ? 9.985 -0.525 10.073 1.00 96.69 105 LEU A C 1
ATOM 805 O O . LEU A 1 105 ? 10.157 -1.733 10.239 1.00 96.69 105 LEU A O 1
ATOM 809 N N . HIS A 1 106 ? 10.502 0.105 9.019 1.00 97.00 106 HIS A N 1
ATOM 810 C CA . HIS A 1 106 ? 11.132 -0.616 7.910 1.00 97.00 106 HIS A CA 1
ATOM 811 C C . HIS A 1 106 ? 12.499 -1.213 8.295 1.00 97.00 106 HIS A C 1
ATOM 813 O O . HIS A 1 106 ? 12.872 -2.290 7.822 1.00 97.00 106 HIS A O 1
ATOM 819 N N . THR A 1 107 ? 13.243 -0.569 9.199 1.00 96.06 107 THR A N 1
ATOM 820 C CA . THR A 1 107 ? 14.547 -1.083 9.652 1.00 96.06 107 THR A CA 1
ATOM 821 C C . THR A 1 107 ? 14.407 -2.205 10.680 1.00 96.06 107 THR A C 1
ATOM 823 O O . THR A 1 107 ? 15.144 -3.191 10.592 1.00 96.06 107 THR A O 1
ATOM 826 N N . THR A 1 108 ? 13.439 -2.114 11.598 1.00 95.75 108 THR A N 1
ATOM 827 C CA . THR A 1 108 ? 13.265 -3.098 12.685 1.00 95.75 108 THR A CA 1
ATOM 828 C C . THR A 1 108 ? 12.386 -4.289 12.309 1.00 95.75 108 THR A C 1
ATOM 830 O O . THR A 1 108 ? 12.574 -5.381 12.847 1.00 95.75 108 THR A O 1
ATOM 833 N N . SER A 1 109 ? 11.464 -4.127 11.356 1.00 95.69 109 SER A N 1
ATOM 834 C CA . SER A 1 109 ? 10.615 -5.229 10.900 1.00 95.69 109 SER A CA 1
ATOM 835 C C . SER A 1 109 ? 11.402 -6.306 10.164 1.00 95.69 109 SER A C 1
ATOM 837 O O . SER A 1 109 ? 12.441 -6.046 9.560 1.00 95.69 109 SER A O 1
ATOM 839 N N . SER A 1 110 ? 10.925 -7.547 10.224 1.00 93.50 110 SER A N 1
ATOM 840 C CA . SER A 1 110 ? 11.495 -8.668 9.472 1.00 93.50 110 SER A CA 1
ATOM 841 C C . SER A 1 110 ? 10.374 -9.569 8.976 1.00 93.50 110 SER A C 1
ATOM 843 O O . SER A 1 110 ? 9.488 -9.924 9.754 1.00 93.50 110 SER A O 1
ATOM 845 N N . SER A 1 111 ? 10.404 -9.922 7.688 1.00 96.25 111 SER A N 1
ATOM 8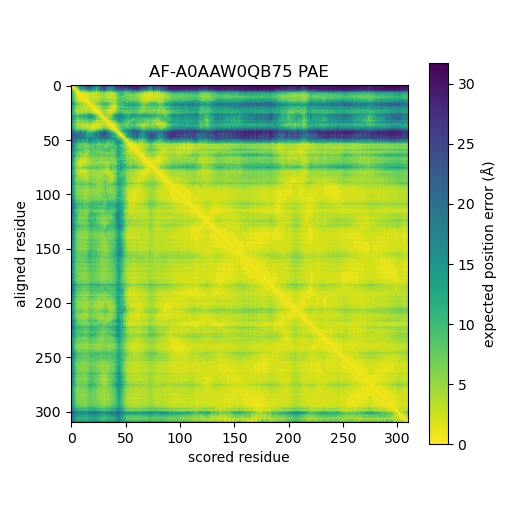46 C CA . SER A 1 111 ? 9.463 -10.896 7.134 1.00 96.25 111 SER A CA 1
ATOM 847 C C . SER A 1 111 ? 9.649 -12.250 7.826 1.00 96.25 111 SER A C 1
ATOM 849 O O . SER A 1 111 ? 10.781 -12.739 7.879 1.00 96.25 111 SER A O 1
ATOM 851 N N . PRO A 1 112 ? 8.574 -12.887 8.329 1.00 93.06 112 PRO A N 1
ATOM 852 C CA . PRO A 1 112 ? 8.666 -14.163 9.040 1.00 93.06 112 PRO A CA 1
ATOM 853 C C . PRO A 1 112 ? 9.153 -15.311 8.146 1.00 93.06 112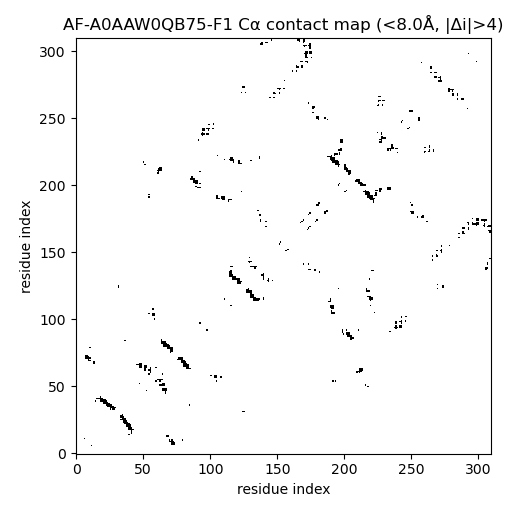 PRO A C 1
ATOM 855 O O . PRO A 1 112 ? 9.594 -16.338 8.652 1.00 93.06 112 PRO A O 1
ATOM 858 N N . THR A 1 113 ? 9.079 -15.147 6.824 1.00 96.50 113 THR A N 1
ATOM 859 C CA . THR A 1 113 ? 9.518 -16.134 5.828 1.00 96.50 113 THR A CA 1
ATOM 860 C C . THR A 1 113 ? 10.782 -15.702 5.084 1.00 96.50 113 THR A C 1
ATOM 862 O O . THR A 1 113 ? 11.313 -16.472 4.290 1.00 96.50 113 THR A O 1
ATOM 865 N N . GLY A 1 114 ? 11.239 -14.460 5.281 1.00 97.06 114 GLY A N 1
ATOM 866 C CA . GLY A 1 114 ? 12.250 -13.826 4.431 1.00 97.06 114 GLY A CA 1
ATOM 867 C C . GLY A 1 114 ? 11.763 -13.469 3.018 1.00 97.06 114 GLY A C 1
ATOM 868 O O . GLY A 1 114 ? 12.551 -12.940 2.239 1.00 97.06 114 GLY A O 1
ATOM 869 N N . LYS A 1 115 ? 10.487 -13.725 2.690 1.00 98.38 115 LYS A N 1
ATOM 870 C CA . LYS A 1 115 ? 9.865 -13.482 1.376 1.00 98.38 115 LYS A CA 1
ATOM 871 C C . LYS A 1 115 ? 8.969 -12.238 1.384 1.00 98.38 115 LYS A C 1
ATOM 873 O O . LYS A 1 115 ? 8.642 -11.714 2.454 1.00 98.38 115 LYS A O 1
ATOM 878 N N . PHE A 1 116 ? 8.548 -11.790 0.202 1.00 98.69 116 PHE A N 1
ATOM 879 C CA . PHE A 1 116 ? 7.533 -10.743 0.036 1.00 98.69 116 PHE A CA 1
ATOM 880 C C . PHE A 1 116 ? 6.135 -11.336 0.153 1.00 98.69 116 PHE A C 1
ATOM 882 O O . PHE A 1 116 ? 5.904 -12.430 -0.353 1.00 98.69 116 PHE A O 1
ATOM 889 N N . GLY A 1 117 ? 5.217 -10.631 0.810 1.00 98.06 117 GLY A N 1
ATOM 890 C CA . GLY A 1 117 ? 3.845 -11.094 1.021 1.00 98.06 117 GLY A CA 1
ATOM 891 C C . GLY A 1 117 ? 3.334 -10.830 2.426 1.00 98.06 117 GLY A C 1
ATOM 892 O O . GLY A 1 117 ? 3.880 -10.013 3.166 1.00 98.06 117 GLY A O 1
ATOM 893 N N . PHE A 1 118 ? 2.250 -11.496 2.796 1.00 96.31 118 PHE A N 1
ATOM 894 C CA . PHE A 1 118 ? 1.661 -11.381 4.123 1.00 96.31 118 PHE A CA 1
ATOM 895 C C . PHE A 1 118 ? 0.957 -12.698 4.481 1.00 96.31 118 PHE A C 1
ATOM 897 O O . PHE A 1 118 ? 0.382 -13.346 3.611 1.00 96.31 118 PHE A O 1
ATOM 904 N N . PRO A 1 119 ? 0.976 -13.130 5.752 1.00 89.88 119 PRO A N 1
ATOM 905 C CA . PRO A 1 119 ? 0.403 -14.418 6.164 1.00 89.88 119 PRO A CA 1
ATOM 906 C C . PRO A 1 119 ? -1.127 -14.506 6.028 1.00 89.88 119 PRO A C 1
ATOM 908 O O . PRO A 1 119 ? -1.673 -15.598 6.155 1.00 89.88 119 PRO A O 1
ATOM 911 N N . VAL A 1 120 ? -1.815 -13.384 5.801 1.00 87.00 120 VAL A N 1
ATOM 912 C CA . VAL A 1 120 ? -3.264 -13.327 5.573 1.00 87.00 120 VAL A CA 1
ATOM 913 C C . VAL A 1 120 ? -3.589 -12.381 4.418 1.00 87.00 120 VAL A C 1
ATOM 915 O O . VAL A 1 120 ? -2.841 -11.440 4.135 1.00 87.00 120 VAL A O 1
ATOM 918 N N . THR A 1 121 ? -4.736 -12.599 3.778 1.00 89.25 121 THR A N 1
ATOM 919 C CA . THR A 1 121 ? -5.332 -11.629 2.853 1.00 89.25 121 THR A CA 1
ATOM 920 C C . THR A 1 121 ? -5.626 -10.333 3.603 1.00 89.25 121 THR A C 1
ATOM 922 O O . THR A 1 121 ? -6.323 -10.338 4.618 1.00 89.25 121 THR A O 1
ATOM 925 N N . THR A 1 122 ? -5.076 -9.225 3.112 1.00 91.38 122 THR A N 1
ATOM 926 C CA . THR A 1 122 ? -5.436 -7.876 3.559 1.00 91.38 122 THR A CA 1
ATOM 927 C C . THR A 1 122 ? -6.401 -7.249 2.564 1.00 91.38 122 THR A C 1
ATOM 929 O O . THR A 1 122 ? -6.648 -7.807 1.494 1.00 91.38 122 THR A O 1
ATOM 932 N N . PHE A 1 123 ? -6.991 -6.116 2.932 1.00 89.81 123 PHE A N 1
ATOM 933 C CA . PHE A 1 123 ? -8.004 -5.459 2.119 1.00 89.81 123 PHE A CA 1
ATOM 934 C C . PHE A 1 123 ? -7.664 -3.987 1.949 1.00 89.81 123 PHE A C 1
ATOM 936 O O . PHE A 1 123 ? -7.337 -3.314 2.926 1.00 89.81 123 PHE A O 1
ATOM 943 N N . LYS A 1 124 ? -7.756 -3.492 0.714 1.00 89.38 124 LYS A N 1
ATOM 944 C CA . LYS A 1 124 ? -7.704 -2.061 0.418 1.00 89.38 124 LYS A CA 1
ATOM 945 C C . LYS A 1 124 ? -9.118 -1.583 0.110 1.00 89.38 124 LYS A C 1
ATOM 947 O O . LYS A 1 124 ? -9.663 -1.882 -0.952 1.00 89.38 124 LYS A O 1
ATOM 952 N N . GLY A 1 125 ? -9.748 -0.902 1.066 1.00 87.50 125 GLY A N 1
ATOM 953 C CA . GLY A 1 125 ? -11.209 -0.794 1.071 1.00 87.50 125 GLY A CA 1
ATOM 954 C C . GLY A 1 125 ? -11.823 -2.196 1.144 1.00 87.50 125 GLY A C 1
ATOM 955 O O . GLY A 1 125 ? -11.447 -2.980 2.008 1.00 87.50 125 GLY A O 1
ATOM 956 N N . TYR A 1 126 ? -12.704 -2.546 0.204 1.00 87.00 126 TYR A N 1
ATOM 957 C CA . TYR A 1 126 ? -13.265 -3.901 0.092 1.00 87.00 126 TYR A CA 1
ATOM 958 C C . TYR A 1 126 ? -12.523 -4.809 -0.909 1.00 87.00 126 TYR A C 1
ATOM 960 O O . TYR A 1 126 ? -12.975 -5.922 -1.177 1.00 87.00 126 TYR A O 1
ATOM 968 N N . VAL A 1 127 ? -11.397 -4.360 -1.480 1.00 91.44 127 VAL A N 1
ATOM 969 C CA . VAL A 1 127 ? -10.635 -5.139 -2.470 1.00 91.44 127 VAL A CA 1
ATOM 970 C C . VAL A 1 127 ? -9.684 -6.102 -1.761 1.00 91.44 127 VAL A C 1
ATOM 972 O O . VAL A 1 127 ? -8.786 -5.625 -1.062 1.00 91.44 127 VAL A O 1
ATOM 975 N N . PRO A 1 128 ? -9.836 -7.430 -1.918 1.00 91.38 128 PRO A N 1
ATOM 976 C CA . PRO A 1 128 ? -8.898 -8.388 -1.347 1.00 91.38 128 PRO A CA 1
ATOM 977 C C . PRO A 1 128 ? -7.550 -8.312 -2.071 1.00 91.38 128 PRO A C 1
ATOM 979 O O . PRO A 1 128 ? -7.491 -8.358 -3.298 1.00 91.38 128 PRO A O 1
ATOM 982 N N . ALA A 1 129 ? -6.462 -8.235 -1.309 1.00 92.06 129 ALA A N 1
ATOM 983 C CA . ALA A 1 129 ? -5.104 -8.278 -1.832 1.00 92.06 129 ALA A CA 1
ATOM 984 C C . ALA A 1 129 ? -4.567 -9.715 -1.807 1.00 92.06 129 ALA A C 1
ATOM 986 O O . ALA A 1 129 ? -4.497 -10.345 -0.745 1.00 92.06 129 ALA A O 1
ATOM 987 N N . ASN A 1 130 ? -4.135 -10.234 -2.960 1.00 93.69 130 ASN A N 1
ATOM 988 C CA . ASN A 1 130 ? -3.362 -11.471 -2.986 1.00 93.69 130 ASN A CA 1
ATOM 989 C C . ASN A 1 130 ? -1.975 -11.216 -2.392 1.00 93.69 130 ASN A C 1
ATOM 991 O O . ASN A 1 130 ? -1.126 -10.555 -2.994 1.00 93.69 130 ASN A O 1
ATOM 995 N N . ASN A 1 131 ? -1.785 -11.741 -1.184 1.00 95.81 131 ASN A N 1
ATOM 996 C CA . ASN A 1 131 ? -0.577 -11.604 -0.383 1.00 95.81 131 ASN A CA 1
ATOM 997 C C . ASN A 1 131 ? 0.237 -12.901 -0.309 1.00 95.81 131 ASN A C 1
ATOM 999 O O . ASN A 1 131 ? 1.084 -13.034 0.578 1.00 95.81 131 ASN A O 1
ATOM 1003 N N . GLU A 1 132 ? -0.012 -13.855 -1.213 1.00 97.25 132 GLU A N 1
ATOM 1004 C CA . GLU A 1 132 ? 0.794 -15.070 -1.305 1.00 97.25 132 GLU A CA 1
ATOM 1005 C C . GLU A 1 132 ? 2.285 -14.733 -1.345 1.00 97.25 132 GLU A C 1
ATOM 1007 O O . GLU A 1 132 ? 2.705 -13.729 -1.929 1.00 97.25 132 GLU A O 1
ATOM 1012 N N . TRP A 1 133 ? 3.087 -15.580 -0.705 1.00 98.25 133 TRP A N 1
ATOM 1013 C CA . TRP A 1 133 ? 4.517 -15.348 -0.591 1.00 98.25 133 TRP A CA 1
ATOM 1014 C C . TRP A 1 133 ? 5.214 -15.469 -1.950 1.00 98.25 133 TRP A C 1
ATOM 1016 O O . TRP A 1 133 ? 4.925 -16.383 -2.718 1.00 98.25 133 TRP A O 1
ATOM 1026 N N . ALA A 1 134 ? 6.166 -14.583 -2.226 1.00 98.44 134 ALA A N 1
ATOM 1027 C CA . ALA A 1 134 ? 7.012 -14.615 -3.419 1.00 98.44 134 ALA A CA 1
ATOM 1028 C C . ALA A 1 134 ? 8.476 -14.336 -3.065 1.00 98.44 134 ALA A C 1
ATOM 1030 O O . ALA A 1 134 ? 8.782 -13.517 -2.194 1.00 98.44 134 ALA A O 1
ATOM 1031 N N . ASP A 1 135 ? 9.390 -15.012 -3.761 1.00 98.00 135 ASP A N 1
ATOM 1032 C CA . ASP A 1 135 ? 10.836 -14.875 -3.537 1.00 98.00 135 ASP A CA 1
ATOM 1033 C C . ASP A 1 135 ? 11.389 -13.550 -4.086 1.00 98.00 135 ASP A C 1
ATOM 1035 O O . ASP A 1 135 ? 12.401 -13.032 -3.606 1.00 98.00 135 ASP A O 1
ATOM 1039 N N . THR A 1 136 ? 10.705 -12.962 -5.070 1.00 98.50 136 THR A N 1
ATOM 1040 C CA . THR A 1 136 ? 11.084 -11.676 -5.660 1.00 98.50 136 THR A CA 1
ATOM 1041 C C . THR A 1 136 ? 9.959 -10.656 -5.566 1.00 98.50 136 THR A C 1
ATOM 1043 O O . THR A 1 136 ? 8.773 -10.986 -5.633 1.00 98.50 136 THR A O 1
ATOM 1046 N N . TRP A 1 137 ? 10.342 -9.389 -5.441 1.00 98.56 137 TRP A N 1
ATOM 1047 C CA . TRP A 1 137 ? 9.412 -8.271 -5.459 1.00 98.56 137 TRP A CA 1
ATOM 1048 C C . TRP A 1 137 ? 8.757 -8.101 -6.830 1.00 98.56 137 TRP A C 1
ATOM 1050 O O . TRP A 1 137 ? 7.590 -7.731 -6.897 1.00 98.56 137 TRP A O 1
ATOM 1060 N N . GLU A 1 138 ? 9.475 -8.410 -7.916 1.00 98.44 138 GLU A N 1
ATOM 1061 C CA . GLU A 1 138 ? 8.906 -8.412 -9.267 1.00 98.44 138 GLU A CA 1
ATOM 1062 C C . GLU A 1 138 ? 7.718 -9.375 -9.366 1.00 98.44 138 GLU A C 1
ATOM 1064 O O . GLU A 1 138 ? 6.643 -8.968 -9.801 1.00 98.44 138 GLU A O 1
ATOM 1069 N N . GLU A 1 139 ? 7.893 -10.625 -8.927 1.00 98.50 139 GLU A N 1
ATOM 1070 C CA . GLU A 1 139 ? 6.830 -11.632 -8.935 1.00 98.50 139 GLU A CA 1
ATOM 1071 C C . GLU A 1 139 ? 5.639 -11.195 -8.075 1.00 98.50 139 GLU A C 1
ATOM 1073 O O . GLU A 1 139 ? 4.502 -11.204 -8.552 1.00 98.50 139 GLU A O 1
ATOM 1078 N N . PHE A 1 140 ? 5.901 -10.767 -6.833 1.00 98.50 140 PHE A N 1
ATOM 1079 C CA . PHE A 1 140 ? 4.856 -10.307 -5.919 1.00 98.50 140 PHE A CA 1
ATOM 1080 C C . PHE A 1 140 ? 4.039 -9.162 -6.529 1.00 98.50 140 PHE A C 1
ATOM 1082 O O . PHE A 1 140 ? 2.810 -9.220 -6.604 1.00 98.50 140 PHE A O 1
ATOM 1089 N N . PHE A 1 141 ? 4.737 -8.117 -6.984 1.00 98.25 141 PHE A N 1
ATOM 1090 C CA . PHE A 1 141 ? 4.116 -6.916 -7.521 1.00 98.25 141 PHE A CA 1
ATOM 1091 C C . PHE A 1 141 ? 3.323 -7.219 -8.793 1.00 98.25 141 PHE A C 1
ATOM 1093 O O . PHE A 1 141 ? 2.179 -6.784 -8.914 1.00 98.25 141 PHE A O 1
ATOM 1100 N N . ALA A 1 142 ? 3.904 -7.978 -9.729 1.00 98.25 142 ALA A N 1
ATOM 1101 C CA . ALA A 1 142 ? 3.249 -8.313 -10.987 1.00 98.25 142 ALA A CA 1
ATOM 1102 C C . ALA A 1 142 ? 1.981 -9.150 -10.762 1.00 98.25 142 ALA A C 1
ATOM 1104 O O . ALA A 1 142 ? 0.961 -8.882 -11.396 1.00 98.25 142 ALA A O 1
ATOM 1105 N N . ARG A 1 143 ? 2.010 -10.122 -9.837 1.00 97.88 143 ARG A N 1
ATOM 1106 C CA . ARG A 1 143 ? 0.836 -10.944 -9.501 1.00 97.88 143 ARG A CA 1
ATOM 1107 C C . ARG A 1 143 ? -0.308 -10.069 -9.010 1.00 97.88 143 ARG A C 1
ATOM 1109 O O . ARG A 1 143 ? -1.395 -10.109 -9.579 1.00 97.88 143 ARG A O 1
ATOM 1116 N N . GLN A 1 144 ? -0.029 -9.242 -8.007 1.00 96.38 144 GLN A N 1
ATOM 1117 C CA . GLN A 1 144 ? -1.041 -8.386 -7.401 1.00 96.38 144 GLN A CA 1
ATOM 1118 C C . GLN A 1 144 ? -1.592 -7.370 -8.413 1.00 96.38 144 GLN A C 1
ATOM 1120 O O . GLN A 1 144 ? -2.806 -7.266 -8.569 1.00 96.38 144 GLN A O 1
ATOM 1125 N N . PHE A 1 145 ? -0.721 -6.725 -9.201 1.00 97.81 145 PHE A N 1
ATOM 1126 C CA . PHE A 1 145 ? -1.157 -5.737 -10.190 1.00 97.81 145 PHE A CA 1
ATOM 1127 C C . PHE A 1 145 ? -2.018 -6.351 -11.304 1.00 97.81 145 PHE A C 1
ATOM 1129 O O . PHE A 1 145 ? -2.985 -5.737 -11.755 1.00 97.81 145 PHE A O 1
ATOM 1136 N N . LYS A 1 146 ? -1.719 -7.588 -11.726 1.00 97.81 146 LYS A N 1
ATOM 1137 C CA . LYS A 1 146 ? -2.537 -8.320 -12.705 1.00 97.81 146 LYS A CA 1
ATOM 1138 C C . LYS A 1 146 ? -3.949 -8.560 -12.176 1.00 97.81 146 LYS A C 1
ATOM 1140 O O . LYS A 1 146 ? -4.921 -8.371 -12.906 1.00 97.81 146 LYS A O 1
ATOM 1145 N N . GLU A 1 147 ? -4.059 -8.968 -10.917 1.00 97.00 147 GLU A N 1
ATOM 1146 C CA . GLU A 1 147 ? -5.344 -9.219 -10.270 1.00 97.00 147 GLU A CA 1
ATOM 1147 C C . GLU A 1 147 ? -6.134 -7.932 -10.025 1.00 97.00 147 GLU A C 1
ATOM 1149 O O . GLU A 1 147 ? -7.343 -7.922 -10.233 1.00 97.00 147 GLU A O 1
ATOM 1154 N N . GLU A 1 148 ? -5.475 -6.825 -9.683 1.00 96.81 148 GLU A N 1
ATOM 1155 C CA . GLU A 1 148 ? -6.139 -5.525 -9.525 1.00 96.81 148 GLU A CA 1
ATOM 1156 C C . GLU A 1 148 ? -6.649 -4.974 -10.864 1.00 96.81 148 GLU A C 1
ATOM 1158 O O . GLU A 1 148 ? -7.742 -4.412 -10.904 1.00 96.81 148 GLU A O 1
ATOM 1163 N N . ILE A 1 149 ? -5.930 -5.197 -11.974 1.00 97.69 149 ILE A N 1
ATOM 1164 C CA . ILE A 1 149 ? -6.426 -4.896 -13.331 1.00 97.69 149 ILE A CA 1
ATOM 1165 C C . ILE A 1 149 ? -7.661 -5.736 -13.675 1.00 97.69 149 ILE A C 1
ATOM 1167 O O . ILE A 1 149 ? -8.602 -5.228 -14.293 1.00 97.69 149 ILE A O 1
ATOM 1171 N N . ALA A 1 150 ? -7.675 -7.015 -13.295 1.00 96.88 150 ALA A N 1
ATOM 1172 C CA . ALA A 1 150 ? -8.829 -7.884 -13.511 1.00 96.88 150 ALA A CA 1
ATOM 1173 C C . ALA A 1 150 ? -10.024 -7.467 -12.638 1.00 96.88 150 ALA A C 1
ATOM 1175 O O . ALA A 1 150 ? -11.151 -7.380 -13.131 1.00 96.88 150 ALA A O 1
ATOM 1176 N N . TRP A 1 151 ? -9.778 -7.162 -11.362 1.00 97.12 151 TRP A N 1
ATOM 1177 C CA . TRP A 1 151 ? -10.794 -6.697 -10.424 1.00 97.12 151 TRP A CA 1
ATOM 1178 C C . TRP A 1 151 ? -11.405 -5.372 -10.881 1.00 97.12 151 TRP A C 1
ATOM 1180 O O . TRP A 1 151 ? -12.627 -5.267 -10.976 1.00 97.12 151 TRP A O 1
ATOM 1190 N N . GLU A 1 152 ? -10.581 -4.390 -11.243 1.00 97.44 152 GLU A N 1
ATOM 1191 C CA . GLU A 1 152 ? -11.054 -3.081 -11.690 1.00 97.44 152 GLU A CA 1
ATOM 1192 C C . GLU A 1 152 ? -11.937 -3.209 -12.942 1.00 97.44 152 GLU A C 1
ATOM 1194 O O . GLU A 1 152 ? -13.027 -2.637 -12.992 1.00 97.44 152 GLU A O 1
ATOM 1199 N N . GLN A 1 153 ? -11.560 -4.053 -13.906 1.00 97.19 153 GLN A N 1
ATOM 1200 C CA . GLN A 1 153 ? -12.390 -4.318 -15.085 1.00 97.19 153 GLN A CA 1
ATOM 1201 C C . GLN A 1 153 ? -13.675 -5.085 -14.772 1.00 97.19 153 GLN A C 1
ATOM 1203 O O . GLN A 1 153 ? -14.674 -4.898 -15.468 1.00 97.19 153 GLN A O 1
ATOM 1208 N N . SER A 1 154 ? -13.693 -5.909 -13.722 1.00 96.44 154 SER A N 1
ATOM 1209 C CA . SER A 1 154 ? -14.924 -6.573 -13.280 1.00 96.44 154 SER A CA 1
ATOM 1210 C C . SER A 1 154 ? -15.966 -5.580 -12.750 1.00 96.44 154 SER A C 1
ATOM 1212 O O . SER A 1 154 ? -17.162 -5.821 -12.900 1.00 96.44 154 SER A O 1
ATOM 1214 N N . VAL A 1 155 ? -15.527 -4.441 -12.194 1.00 95.56 155 VAL A N 1
ATOM 1215 C CA . VAL A 1 155 ? -16.415 -3.415 -11.618 1.00 95.56 155 VAL A CA 1
ATOM 1216 C C . VAL A 1 155 ? -16.683 -2.236 -12.560 1.00 95.56 155 VAL A C 1
ATOM 1218 O O . VAL A 1 155 ? -17.765 -1.651 -12.524 1.00 95.56 155 VAL A O 1
ATOM 1221 N N . ARG A 1 156 ? -15.730 -1.875 -13.426 1.00 95.19 156 ARG A N 1
ATOM 1222 C CA . ARG A 1 156 ? -15.831 -0.742 -14.368 1.00 95.19 156 ARG A CA 1
ATOM 1223 C C . ARG A 1 156 ? -16.085 -1.161 -15.817 1.00 95.19 156 ARG A C 1
ATOM 1225 O O . ARG A 1 156 ? -16.229 -0.304 -16.687 1.00 95.19 156 ARG A O 1
ATOM 1232 N N . GLY A 1 157 ? -16.170 -2.461 -16.078 1.00 97.25 157 GLY A N 1
ATOM 1233 C CA . GLY A 1 157 ? -16.316 -3.021 -17.415 1.00 97.25 157 GLY A CA 1
ATOM 1234 C C . GLY A 1 157 ? -14.970 -3.266 -18.094 1.00 97.25 157 GLY A C 1
ATOM 1235 O O . GLY A 1 157 ? -13.970 -2.596 -17.809 1.00 97.25 157 GLY A O 1
ATOM 1236 N N . ALA A 1 158 ? -14.968 -4.245 -18.998 1.00 97.12 158 ALA A N 1
ATOM 1237 C CA . ALA A 1 158 ? -13.799 -4.637 -19.771 1.00 97.12 158 ALA A CA 1
ATOM 1238 C C . ALA A 1 158 ? -13.273 -3.479 -20.631 1.00 97.12 158 ALA A C 1
ATOM 1240 O O . ALA A 1 158 ? -14.050 -2.728 -21.220 1.00 97.12 158 ALA A O 1
ATOM 1241 N N . ASP A 1 159 ? -11.950 -3.381 -20.739 1.00 97.50 159 ASP A N 1
ATOM 1242 C CA . ASP A 1 159 ? -11.269 -2.369 -21.543 1.00 97.50 159 ASP A CA 1
ATOM 1243 C C . ASP A 1 159 ? -10.184 -3.050 -22.392 1.00 97.50 159 ASP A C 1
ATOM 1245 O O . ASP A 1 159 ? -9.134 -3.459 -21.899 1.00 97.50 159 ASP A O 1
ATOM 1249 N N . ALA A 1 160 ? -10.455 -3.209 -23.690 1.00 97.06 160 ALA A N 1
ATOM 1250 C CA . ALA A 1 160 ? -9.537 -3.875 -24.611 1.00 97.06 160 ALA A CA 1
ATOM 1251 C C . ALA A 1 160 ? -8.216 -3.108 -24.800 1.00 97.06 160 ALA A C 1
ATOM 1253 O O . ALA A 1 160 ? -7.183 -3.738 -25.034 1.00 97.06 160 ALA A O 1
ATOM 1254 N N . GLU A 1 161 ? -8.244 -1.779 -24.677 1.00 97.94 161 GLU A N 1
ATOM 1255 C CA . GLU A 1 161 ? -7.053 -0.935 -24.748 1.00 97.94 161 GLU A CA 1
ATOM 1256 C C . GLU A 1 161 ? -6.185 -1.154 -23.504 1.00 97.94 161 GLU A C 1
ATOM 1258 O O . GLU A 1 161 ? -4.995 -1.436 -23.639 1.00 97.94 161 GLU A O 1
ATOM 1263 N N . MET A 1 162 ? -6.783 -1.148 -22.303 1.00 98.00 162 MET A N 1
ATOM 1264 C CA . MET A 1 162 ? -6.072 -1.485 -21.059 1.00 98.00 162 MET A CA 1
ATOM 1265 C C . MET A 1 162 ? -5.377 -2.846 -21.167 1.00 98.00 162 MET A C 1
ATOM 1267 O O . MET A 1 162 ? -4.234 -2.989 -20.746 1.00 98.00 162 MET A O 1
ATOM 1271 N N . GLN A 1 163 ? -6.034 -3.842 -21.766 1.00 97.12 163 GLN A N 1
ATOM 1272 C CA . GLN A 1 163 ? -5.452 -5.176 -21.922 1.00 97.12 163 GLN A CA 1
ATOM 1273 C C . GLN A 1 163 ? -4.214 -5.181 -22.832 1.00 97.12 163 GLN A C 1
ATOM 1275 O O . GLN A 1 163 ? -3.229 -5.840 -22.516 1.00 97.12 163 GLN A O 1
ATOM 1280 N N . GLN A 1 164 ? -4.252 -4.444 -23.948 1.00 97.50 164 GLN A N 1
ATOM 1281 C CA . GLN A 1 164 ? -3.108 -4.314 -24.859 1.00 97.50 164 GLN A CA 1
ATOM 1282 C C . GLN A 1 164 ? -1.944 -3.565 -24.201 1.00 97.50 164 GLN A C 1
ATOM 1284 O O . GLN A 1 164 ? -0.796 -3.993 -24.309 1.00 97.50 164 GLN A O 1
ATOM 1289 N N . ILE A 1 165 ? -2.244 -2.479 -23.483 1.00 98.56 165 ILE A N 1
ATOM 1290 C CA . ILE A 1 165 ? -1.242 -1.714 -22.735 1.00 98.56 165 ILE A CA 1
ATOM 1291 C C . ILE A 1 165 ? -0.621 -2.597 -21.645 1.00 98.56 165 ILE A C 1
ATOM 1293 O O . ILE A 1 165 ? 0.599 -2.621 -21.501 1.00 98.56 165 ILE A O 1
ATOM 1297 N N . ALA A 1 166 ? -1.433 -3.353 -20.902 1.00 98.38 166 ALA A N 1
ATOM 1298 C CA . ALA A 1 166 ? -0.964 -4.242 -19.845 1.00 98.38 166 ALA A CA 1
ATOM 1299 C C . ALA A 1 166 ? -0.072 -5.375 -20.376 1.00 98.38 166 ALA A C 1
ATOM 1301 O O . ALA A 1 166 ? 0.960 -5.644 -19.765 1.00 98.38 166 ALA A O 1
ATOM 1302 N N . ASP A 1 167 ? -0.391 -5.980 -21.527 1.00 97.50 167 ASP A N 1
ATOM 1303 C CA . ASP A 1 167 ? 0.478 -6.976 -22.177 1.00 97.50 167 ASP A CA 1
ATOM 1304 C C . ASP A 1 167 ? 1.904 -6.436 -22.382 1.00 97.50 167 ASP A C 1
ATOM 1306 O O . ASP A 1 167 ? 2.888 -7.060 -21.972 1.00 97.50 167 ASP A O 1
ATOM 1310 N N . GLU A 1 168 ? 2.025 -5.244 -22.970 1.00 97.69 168 GLU A N 1
ATOM 1311 C CA . GLU A 1 168 ? 3.324 -4.617 -23.218 1.00 97.69 168 GLU A CA 1
ATOM 1312 C C . GLU A 1 168 ? 4.005 -4.157 -21.920 1.00 97.69 168 GLU A C 1
ATOM 1314 O O . GLU A 1 168 ? 5.215 -4.329 -21.743 1.00 97.69 168 GLU A O 1
ATOM 1319 N N . PHE A 1 169 ? 3.230 -3.617 -20.980 1.00 98.44 169 PHE A N 1
ATOM 1320 C CA . PHE A 1 169 ? 3.729 -3.113 -19.706 1.00 98.44 169 PHE A CA 1
ATOM 1321 C C . PHE A 1 169 ? 4.332 -4.224 -18.835 1.00 98.44 169 PHE A C 1
ATOM 1323 O O . PHE A 1 169 ? 5.425 -4.056 -18.284 1.00 98.44 169 PHE A O 1
ATOM 1330 N N . PHE A 1 170 ? 3.659 -5.376 -18.755 1.00 98.44 170 PHE A N 1
ATOM 1331 C CA . PHE A 1 170 ? 4.139 -6.557 -18.035 1.00 98.44 170 PHE A CA 1
ATOM 1332 C C . PHE A 1 170 ? 5.361 -7.180 -18.705 1.00 98.44 170 PHE A C 1
ATOM 1334 O O . PHE A 1 170 ? 6.254 -7.653 -18.009 1.00 98.44 170 PHE A O 1
ATOM 1341 N N . ALA A 1 171 ? 5.435 -7.149 -20.038 1.00 97.31 171 ALA A N 1
ATOM 1342 C CA . ALA A 1 171 ? 6.585 -7.670 -20.768 1.00 97.31 171 ALA A CA 1
ATOM 1343 C C . ALA A 1 171 ? 7.832 -6.779 -20.636 1.00 97.31 171 ALA A C 1
ATOM 1345 O O . ALA A 1 171 ? 8.947 -7.292 -20.573 1.00 97.31 171 ALA A O 1
ATOM 1346 N N . LYS A 1 172 ? 7.661 -5.451 -20.606 1.00 97.94 172 LYS A N 1
ATOM 1347 C CA . LYS A 1 172 ? 8.778 -4.501 -20.734 1.00 97.94 172 LYS A CA 1
ATOM 1348 C C . LYS A 1 172 ? 9.093 -3.749 -19.450 1.00 97.94 172 LYS A C 1
ATOM 1350 O O . LYS A 1 172 ? 10.229 -3.785 -18.981 1.00 97.94 172 LYS A O 1
ATOM 1355 N N . VAL A 1 173 ? 8.110 -3.042 -18.901 1.00 98.62 173 VAL A N 1
ATOM 1356 C CA . VAL A 1 173 ? 8.329 -2.031 -17.857 1.00 98.62 173 VAL A CA 1
ATOM 1357 C C . VAL A 1 173 ? 8.545 -2.680 -16.495 1.00 98.62 173 VAL A C 1
ATOM 1359 O O . VAL A 1 173 ? 9.510 -2.340 -15.811 1.00 98.62 173 VAL A O 1
ATOM 1362 N N . ILE A 1 174 ? 7.691 -3.637 -16.111 1.00 98.56 174 ILE A N 1
ATOM 1363 C CA . ILE A 1 174 ? 7.787 -4.289 -14.795 1.00 98.56 174 ILE A CA 1
ATOM 1364 C C . ILE A 1 174 ? 9.152 -4.981 -14.610 1.00 98.56 174 ILE A C 1
ATOM 1366 O O . ILE A 1 174 ? 9.838 -4.650 -13.637 1.00 98.56 174 ILE A O 1
ATOM 1370 N N . PRO A 1 175 ? 9.627 -5.846 -15.534 1.00 98.38 175 PRO A N 1
ATOM 1371 C CA . PRO A 1 175 ? 10.948 -6.456 -15.400 1.00 98.38 175 PRO A CA 1
ATOM 1372 C C . PRO A 1 175 ? 12.069 -5.415 -15.410 1.00 98.38 175 PRO A C 1
ATOM 1374 O O . PRO A 1 175 ? 13.001 -5.513 -14.616 1.00 98.38 175 PRO A O 1
ATOM 1377 N N . ARG A 1 176 ? 11.972 -4.378 -16.258 1.00 98.25 176 ARG A N 1
ATOM 1378 C CA . ARG A 1 176 ? 12.982 -3.312 -16.348 1.00 98.25 176 ARG A CA 1
ATOM 1379 C C . ARG A 1 176 ? 13.141 -2.534 -15.054 1.00 98.25 176 ARG A C 1
ATOM 1381 O O . ARG A 1 176 ? 14.274 -2.206 -14.717 1.00 98.25 176 ARG A O 1
ATOM 1388 N N . LEU A 1 177 ? 12.055 -2.241 -14.348 1.00 98.38 177 LEU A N 1
ATOM 1389 C CA . LEU A 1 177 ? 12.105 -1.434 -13.130 1.00 98.38 177 LEU A CA 1
ATOM 1390 C C . LEU A 1 177 ? 12.323 -2.263 -11.860 1.00 98.38 177 LEU A C 1
ATOM 1392 O O . LEU A 1 177 ? 12.904 -1.747 -10.905 1.00 98.38 177 LEU A O 1
ATOM 1396 N N . LEU A 1 178 ? 11.862 -3.519 -11.820 1.00 98.56 178 LEU A N 1
ATOM 1397 C CA . LEU A 1 178 ? 11.859 -4.314 -10.586 1.00 98.56 178 LEU A CA 1
ATOM 1398 C C . LEU A 1 178 ? 12.945 -5.382 -10.521 1.00 98.56 178 LEU A C 1
ATOM 1400 O O . LEU A 1 178 ? 13.536 -5.547 -9.455 1.00 98.56 178 LEU A O 1
ATOM 1404 N N . ARG A 1 179 ? 13.269 -6.064 -11.628 1.00 98.00 179 ARG A N 1
ATOM 1405 C CA . ARG A 1 179 ? 14.307 -7.108 -11.625 1.00 98.00 179 ARG A CA 1
ATOM 1406 C C . ARG A 1 179 ? 15.665 -6.603 -11.130 1.00 98.00 179 ARG A C 1
ATOM 1408 O O . ARG A 1 179 ? 16.258 -7.275 -10.284 1.00 98.00 179 ARG A O 1
ATOM 1415 N N . PRO A 1 180 ? 16.137 -5.407 -11.545 1.00 97.88 180 PRO A N 1
ATOM 1416 C CA . PRO A 1 180 ? 17.434 -4.903 -11.111 1.00 97.88 180 PRO A CA 1
ATOM 1417 C C . PRO A 1 180 ? 17.546 -4.677 -9.590 1.00 97.88 180 PRO A C 1
ATOM 1419 O O . PRO A 1 180 ? 18.657 -4.611 -9.074 1.00 97.88 180 PRO A O 1
ATOM 1422 N N . LEU A 1 181 ? 16.441 -4.606 -8.836 1.00 98.00 181 LEU A N 1
ATOM 1423 C CA . LEU A 1 181 ? 16.493 -4.504 -7.368 1.00 98.00 181 LEU A CA 1
ATOM 1424 C C . LEU A 1 181 ? 17.133 -5.741 -6.708 1.00 98.00 181 LEU A C 1
ATOM 1426 O O . LEU A 1 181 ? 17.629 -5.650 -5.587 1.00 98.00 181 LEU A O 1
ATOM 1430 N N . GLN A 1 182 ? 17.095 -6.899 -7.378 1.00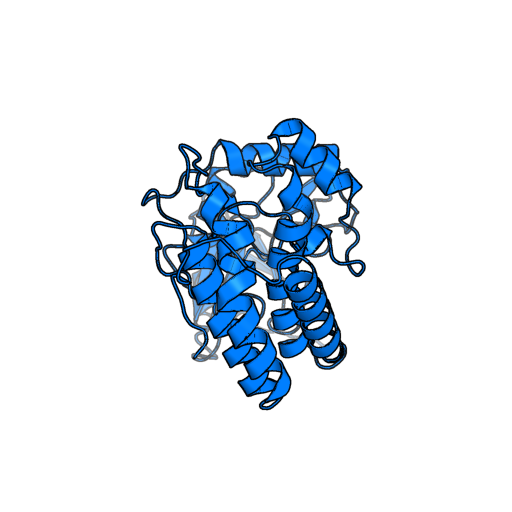 97.56 182 GLN A N 1
ATOM 1431 C CA . GLN A 1 182 ? 17.498 -8.196 -6.819 1.00 97.56 182 GLN A CA 1
ATOM 1432 C C . GLN A 1 182 ? 18.442 -8.998 -7.734 1.00 97.56 182 GLN A C 1
ATOM 1434 O O . GLN A 1 182 ? 18.662 -10.187 -7.507 1.00 97.56 182 GLN A O 1
ATOM 1439 N N . THR A 1 183 ? 18.997 -8.377 -8.778 1.00 96.31 183 THR A N 1
ATOM 1440 C CA . THR A 1 183 ? 19.971 -9.002 -9.689 1.00 96.31 183 THR A CA 1
ATOM 1441 C C . THR A 1 183 ? 21.297 -8.250 -9.693 1.00 96.31 183 THR A C 1
ATOM 1443 O O . THR A 1 183 ? 21.427 -7.190 -9.091 1.00 96.31 183 THR A O 1
ATOM 1446 N N . GLU A 1 184 ? 22.316 -8.801 -10.360 1.00 93.94 184 GLU A N 1
ATOM 1447 C CA . GLU A 1 184 ? 23.652 -8.180 -10.447 1.00 93.94 184 GLU A CA 1
ATOM 1448 C C . GLU A 1 184 ? 24.272 -7.893 -9.065 1.00 93.94 184 GLU A C 1
ATOM 1450 O O . GLU A 1 184 ? 24.878 -6.852 -8.831 1.00 93.94 184 GLU A O 1
ATOM 1455 N N . GLY A 1 185 ? 24.078 -8.819 -8.120 1.00 95.56 185 GLY A N 1
ATOM 1456 C CA . GLY A 1 185 ? 24.579 -8.701 -6.747 1.00 95.56 185 GLY A CA 1
ATOM 1457 C C . GLY A 1 185 ? 23.768 -7.769 -5.842 1.00 95.56 185 GLY A C 1
ATOM 1458 O O . GLY A 1 185 ? 24.116 -7.616 -4.672 1.00 95.56 185 GLY A O 1
ATOM 1459 N N . ARG A 1 186 ? 22.685 -7.162 -6.346 1.00 97.00 186 ARG A N 1
ATOM 1460 C CA . ARG A 1 186 ? 21.769 -6.338 -5.551 1.00 97.00 186 ARG A CA 1
ATOM 1461 C C . ARG A 1 186 ? 20.741 -7.198 -4.833 1.00 97.00 186 ARG A C 1
ATOM 1463 O O . ARG A 1 186 ? 20.417 -8.306 -5.253 1.00 97.00 186 ARG A O 1
ATOM 1470 N N . SER A 1 187 ? 20.238 -6.672 -3.727 1.00 96.31 187 SER A N 1
ATOM 1471 C CA . SER A 1 187 ? 19.152 -7.276 -2.969 1.00 96.31 187 SER A CA 1
ATOM 1472 C C . SER A 1 187 ? 18.359 -6.192 -2.254 1.00 96.31 187 SER A C 1
ATOM 1474 O O . SER A 1 187 ? 18.894 -5.140 -1.903 1.00 96.31 187 SER A O 1
ATOM 1476 N N . ILE A 1 188 ? 17.084 -6.476 -2.021 1.00 97.31 188 ILE A N 1
ATOM 1477 C CA . ILE A 1 188 ? 16.202 -5.672 -1.184 1.00 97.31 188 ILE A CA 1
ATOM 1478 C C . ILE A 1 188 ? 15.596 -6.571 -0.111 1.00 97.31 188 ILE A C 1
ATOM 1480 O O . ILE A 1 188 ? 15.302 -7.742 -0.353 1.00 97.31 188 ILE A O 1
ATOM 1484 N N . LYS A 1 189 ? 15.427 -6.017 1.087 1.00 95.62 189 LYS A N 1
ATOM 1485 C CA . LYS A 1 189 ? 14.798 -6.692 2.222 1.00 95.62 189 LYS A CA 1
ATOM 1486 C C . LYS A 1 189 ? 13.279 -6.484 2.148 1.00 95.62 189 LYS A C 1
ATOM 1488 O O . LYS A 1 189 ? 12.869 -5.332 2.029 1.00 95.62 189 LYS A O 1
ATOM 1493 N N . PRO A 1 190 ? 12.446 -7.530 2.290 1.00 98.12 190 PRO A N 1
ATOM 1494 C CA . PRO A 1 190 ? 11.021 -7.348 2.540 1.00 98.12 190 PRO A CA 1
ATOM 1495 C C . PRO A 1 190 ? 10.809 -6.659 3.894 1.00 98.12 190 PRO A C 1
ATOM 1497 O O . PRO A 1 190 ? 11.140 -7.218 4.947 1.00 98.12 190 PRO A O 1
ATOM 1500 N N . VAL A 1 191 ? 10.273 -5.442 3.872 1.00 97.25 191 VAL A N 1
ATOM 1501 C CA . VAL A 1 191 ? 9.983 -4.638 5.069 1.00 97.25 191 VAL A CA 1
ATOM 1502 C C . VAL A 1 191 ? 8.484 -4.578 5.305 1.00 97.25 191 VAL A C 1
ATOM 1504 O O . VAL A 1 191 ? 7.709 -4.581 4.352 1.00 97.25 191 VAL A O 1
ATOM 1507 N N . LEU A 1 192 ? 8.063 -4.536 6.568 1.00 97.75 192 LEU A N 1
ATOM 1508 C CA . LEU A 1 192 ? 6.648 -4.385 6.889 1.00 97.75 192 LEU A CA 1
ATOM 1509 C C . LEU A 1 192 ? 6.185 -2.980 6.494 1.00 97.75 192 LEU A C 1
ATOM 1511 O O . LEU A 1 192 ? 6.649 -2.003 7.069 1.00 97.75 192 LEU A O 1
ATOM 1515 N N . CYS A 1 193 ? 5.270 -2.896 5.537 1.00 97.25 193 CYS A N 1
ATOM 1516 C CA . CYS A 1 193 ? 4.610 -1.669 5.111 1.00 97.25 193 CYS A CA 1
ATOM 1517 C C . CYS A 1 193 ? 3.241 -1.541 5.794 1.00 97.25 193 CYS A C 1
ATOM 1519 O O . CYS A 1 193 ? 2.575 -2.547 6.049 1.00 97.25 193 CYS A O 1
ATOM 1521 N N . HIS A 1 194 ? 2.798 -0.306 6.031 1.00 96.06 194 HIS A N 1
ATOM 1522 C CA . HIS A 1 194 ? 1.416 0.006 6.395 1.00 96.06 194 HIS A CA 1
ATOM 1523 C C . HIS A 1 194 ? 0.463 -0.310 5.229 1.00 96.06 194 HIS A C 1
ATOM 1525 O O . HIS A 1 194 ? -0.638 -0.816 5.444 1.00 96.06 194 HIS A O 1
ATOM 1531 N N . GLY A 1 195 ? 0.895 -0.049 3.991 1.00 93.88 195 GLY A N 1
ATOM 1532 C CA . GLY A 1 195 ? 0.221 -0.455 2.751 1.00 93.88 195 GLY A CA 1
ATOM 1533 C C . GLY A 1 195 ? -0.848 0.520 2.248 1.00 93.88 195 GLY A C 1
ATOM 1534 O O . GLY A 1 195 ? -1.093 0.580 1.046 1.00 93.88 195 GLY A O 1
ATOM 1535 N N . ASP A 1 196 ? -1.442 1.321 3.138 1.00 94.88 196 ASP A N 1
ATOM 1536 C CA . ASP A 1 196 ? -2.358 2.422 2.786 1.00 94.88 196 ASP A CA 1
ATOM 1537 C C . ASP A 1 196 ? -1.964 3.722 3.504 1.00 94.88 196 ASP A C 1
ATOM 1539 O O . ASP A 1 196 ? -2.740 4.319 4.243 1.00 94.88 196 ASP A O 1
ATOM 1543 N N . LEU A 1 197 ? -0.692 4.114 3.410 1.00 95.12 197 LEU A N 1
ATOM 1544 C CA . LEU A 1 197 ? -0.164 5.262 4.150 1.00 95.12 197 LEU A CA 1
ATOM 1545 C C . LEU A 1 197 ? -0.424 6.592 3.421 1.00 95.12 197 LEU A C 1
ATOM 1547 O O . LEU A 1 197 ? 0.345 7.019 2.559 1.00 95.12 197 LEU A O 1
ATOM 1551 N N . TRP A 1 198 ? -1.505 7.275 3.795 1.00 95.31 198 TRP A N 1
ATOM 1552 C CA . TRP A 1 198 ? -1.843 8.627 3.339 1.00 95.31 198 TRP A CA 1
ATOM 1553 C C . TRP A 1 198 ? -2.336 9.486 4.509 1.00 95.31 198 TRP A C 1
ATOM 1555 O O . TRP A 1 198 ? -2.616 8.975 5.585 1.00 95.31 198 TRP A O 1
ATOM 1565 N N . HIS A 1 199 ? -2.449 10.802 4.308 1.00 95.19 199 HIS A N 1
ATOM 1566 C CA . HIS A 1 199 ? -2.780 11.752 5.380 1.00 95.19 199 HIS A CA 1
ATOM 1567 C C . HIS A 1 199 ? -4.120 11.499 6.096 1.00 95.19 199 HIS A C 1
ATOM 1569 O O . HIS A 1 199 ? -4.274 11.969 7.212 1.00 95.19 199 HIS A O 1
ATOM 1575 N N . GLY A 1 200 ? -5.073 10.792 5.478 1.00 94.00 200 GLY A N 1
ATOM 1576 C CA . GLY A 1 200 ? -6.338 10.414 6.121 1.00 94.00 200 GLY A CA 1
ATOM 1577 C C . GLY A 1 200 ? -6.232 9.203 7.051 1.00 94.00 200 GLY A C 1
ATOM 1578 O O . GLY A 1 200 ? -7.120 9.001 7.864 1.00 94.00 200 GLY A O 1
ATOM 1579 N N . ASN A 1 201 ? -5.136 8.444 6.970 1.00 95.25 201 ASN A N 1
ATOM 1580 C CA . ASN A 1 201 ? -4.838 7.296 7.832 1.00 95.25 201 ASN A CA 1
ATOM 1581 C C . ASN A 1 201 ? -3.778 7.639 8.896 1.00 95.25 201 ASN A C 1
ATOM 1583 O O . ASN A 1 201 ? -3.135 6.750 9.457 1.00 95.25 201 ASN A O 1
ATOM 1587 N N . ILE A 1 202 ? -3.542 8.936 9.124 1.00 96.00 202 ILE A N 1
ATOM 1588 C CA . ILE A 1 202 ? -2.621 9.462 10.132 1.00 96.00 202 ILE A CA 1
ATOM 1589 C C . ILE A 1 202 ? -3.314 10.634 10.819 1.00 96.00 202 ILE A C 1
ATOM 1591 O O . ILE A 1 202 ? -3.476 11.701 10.231 1.00 96.00 202 ILE A O 1
ATOM 1595 N N . GLU A 1 203 ? -3.665 10.462 12.083 1.00 95.50 203 GLU A N 1
ATOM 1596 C CA . GLU A 1 203 ? -4.191 11.546 12.912 1.00 95.50 203 GLU A CA 1
ATOM 1597 C C . GLU A 1 203 ? -3.425 11.605 14.222 1.00 95.50 203 GLU A C 1
ATOM 1599 O O . GLU A 1 203 ? -2.685 10.687 14.558 1.00 95.50 203 GLU A O 1
ATOM 1604 N N . PHE A 1 204 ? -3.554 12.700 14.957 1.00 96.56 204 PHE A N 1
ATOM 1605 C CA . PHE A 1 204 ? -2.830 12.863 16.207 1.00 96.56 204 PHE A CA 1
ATOM 1606 C C . PHE A 1 204 ? -3.747 12.620 17.387 1.00 96.56 204 PHE A C 1
ATOM 1608 O O . PHE A 1 204 ? -4.846 13.159 17.439 1.00 96.56 204 PHE A O 1
ATOM 1615 N N . ASP A 1 205 ? -3.283 11.839 18.351 1.00 94.00 205 ASP A N 1
ATOM 1616 C CA . ASP A 1 205 ? -3.993 11.685 19.610 1.00 94.00 205 ASP A CA 1
ATOM 1617 C C . ASP A 1 205 ? -3.921 13.002 20.393 1.00 94.00 205 ASP A C 1
ATOM 1619 O O . ASP A 1 205 ? -2.843 13.517 20.687 1.00 94.00 205 ASP A O 1
ATOM 1623 N N . VAL A 1 206 ? -5.083 13.563 20.723 1.00 93.81 206 VAL A N 1
ATOM 1624 C CA . VAL A 1 206 ? -5.216 14.877 21.367 1.00 93.81 206 VAL A CA 1
ATOM 1625 C C . VAL A 1 206 ? -4.489 14.921 22.714 1.00 93.81 206 VAL A C 1
ATOM 1627 O O . VAL A 1 206 ? -3.976 15.972 23.101 1.00 93.81 206 VAL A O 1
ATOM 1630 N N . THR A 1 207 ? -4.400 13.793 23.424 1.00 90.75 207 THR A N 1
ATOM 1631 C CA . THR A 1 207 ? -3.781 13.728 24.755 1.00 90.75 207 THR A CA 1
ATOM 1632 C C . THR A 1 207 ? -2.264 13.631 24.665 1.00 90.75 207 THR A C 1
ATOM 1634 O O . THR A 1 207 ? -1.553 14.390 25.319 1.00 90.75 207 THR A O 1
ATOM 1637 N N . THR A 1 208 ? -1.764 12.681 23.879 1.00 92.38 208 THR A N 1
ATOM 1638 C CA . THR A 1 208 ? -0.321 12.399 23.764 1.00 92.38 208 THR A CA 1
ATOM 1639 C C . THR A 1 208 ? 0.382 13.324 22.781 1.00 92.38 208 THR A C 1
ATOM 1641 O O . THR A 1 208 ? 1.585 13.521 22.890 1.00 92.38 208 THR A O 1
ATOM 1644 N N . GLN A 1 209 ? -0.372 13.927 21.858 1.00 94.00 209 GLN A N 1
ATOM 1645 C CA . GLN A 1 209 ? 0.128 14.695 20.720 1.00 94.00 209 GLN A CA 1
ATOM 1646 C C . GLN A 1 209 ? 0.981 13.867 19.745 1.00 94.00 209 GLN A C 1
ATOM 1648 O O . GLN A 1 209 ? 1.627 14.442 18.866 1.00 94.00 209 GLN A O 1
ATOM 1653 N N . ASP A 1 210 ? 0.922 12.537 19.843 1.00 93.88 210 ASP A N 1
ATOM 1654 C CA . ASP A 1 210 ? 1.619 11.608 18.961 1.00 93.88 210 ASP A CA 1
ATOM 1655 C C . ASP A 1 210 ? 0.741 11.193 17.771 1.00 93.88 210 ASP A C 1
ATOM 1657 O O . ASP A 1 210 ? -0.484 11.079 17.899 1.00 93.88 210 ASP A O 1
ATOM 1661 N N . PRO A 1 211 ? 1.340 10.965 16.590 1.00 96.25 211 PRO A N 1
ATOM 1662 C CA . PRO A 1 211 ? 0.610 10.479 15.433 1.00 96.25 211 PRO A CA 1
ATOM 1663 C C . PRO A 1 211 ? 0.254 9.000 15.604 1.00 96.25 211 PRO A C 1
ATOM 1665 O O . PRO A 1 211 ? 1.112 8.160 15.887 1.00 96.25 211 PRO A O 1
ATOM 1668 N N . ILE A 1 212 ? -1.010 8.688 15.352 1.00 94.81 212 ILE A N 1
ATOM 1669 C CA . ILE A 1 212 ? -1.585 7.353 15.304 1.00 94.81 212 ILE A CA 1
ATOM 1670 C C . ILE A 1 212 ? -1.914 7.021 13.850 1.00 94.81 212 ILE A C 1
ATOM 1672 O O . ILE A 1 212 ? -2.648 7.746 13.179 1.00 94.81 212 ILE A O 1
ATOM 1676 N N . MET A 1 213 ? -1.375 5.901 13.379 1.00 94.31 213 MET A N 1
ATOM 1677 C CA . MET A 1 213 ? -1.690 5.309 12.087 1.00 94.31 213 MET A CA 1
ATOM 1678 C C . MET A 1 213 ? -2.758 4.226 12.246 1.00 94.31 213 MET A C 1
ATOM 1680 O O . MET A 1 213 ? -2.766 3.456 13.217 1.00 94.31 213 MET A O 1
ATOM 1684 N N . PHE A 1 214 ? -3.674 4.163 11.289 1.00 91.31 214 PHE A N 1
ATOM 1685 C CA . PHE A 1 214 ? -4.798 3.232 11.286 1.00 91.31 214 PHE A CA 1
ATOM 1686 C C . PHE A 1 214 ? -5.182 2.832 9.856 1.00 91.31 214 PHE A C 1
ATOM 1688 O O . PHE A 1 214 ? -4.629 3.340 8.891 1.00 91.31 214 PHE A O 1
ATOM 1695 N N . ASP A 1 215 ? -6.093 1.866 9.730 1.00 90.00 215 ASP A N 1
ATOM 1696 C CA . ASP A 1 215 ? -6.581 1.350 8.441 1.00 90.00 215 ASP A CA 1
ATOM 1697 C C . ASP A 1 215 ? -5.478 0.819 7.509 1.00 90.00 215 ASP A C 1
ATOM 1699 O O . ASP A 1 215 ? -5.486 0.980 6.291 1.00 90.00 215 ASP A O 1
ATOM 1703 N N . SER A 1 216 ? -4.514 0.119 8.106 1.00 91.44 216 SER A N 1
ATOM 1704 C CA . SER A 1 216 ? -3.425 -0.541 7.391 1.00 91.44 216 SER A CA 1
ATOM 1705 C C . SER A 1 216 ? -3.899 -1.720 6.537 1.00 91.44 216 SER A C 1
ATOM 1707 O O . SER A 1 216 ? -4.651 -2.574 7.014 1.00 91.44 216 SER A O 1
ATOM 1709 N N . CYS A 1 217 ? -3.321 -1.866 5.345 1.00 92.12 217 CYS A N 1
ATOM 1710 C CA . CYS A 1 217 ? -3.394 -3.074 4.522 1.00 92.12 217 CYS A CA 1
ATOM 1711 C C . CYS A 1 217 ? -2.003 -3.726 4.416 1.00 92.12 217 CYS A C 1
ATOM 1713 O O . CYS A 1 217 ? -1.405 -3.828 3.348 1.00 92.12 217 CYS A O 1
ATOM 1715 N N . CYS A 1 218 ? -1.484 -4.149 5.572 1.00 93.56 218 CYS A N 1
ATOM 1716 C CA . CYS A 1 218 ? -0.097 -4.574 5.752 1.00 93.56 218 CYS A CA 1
ATOM 1717 C C . CYS A 1 218 ? 0.409 -5.589 4.720 1.00 93.56 218 CYS A C 1
ATOM 1719 O O . CYS A 1 218 ? -0.278 -6.545 4.358 1.00 93.56 218 CYS A O 1
ATOM 1721 N N . VAL A 1 219 ? 1.673 -5.422 4.339 1.00 96.44 219 VAL A N 1
ATOM 1722 C CA . VAL A 1 219 ? 2.416 -6.353 3.486 1.00 96.44 219 VAL A CA 1
ATOM 1723 C C . VAL A 1 219 ? 3.905 -6.258 3.805 1.00 96.44 219 VAL A C 1
ATOM 1725 O O . VAL A 1 219 ? 4.398 -5.178 4.121 1.00 96.44 219 VAL A O 1
ATOM 1728 N N . TYR A 1 220 ? 4.643 -7.363 3.713 1.00 98.44 220 TYR A N 1
ATOM 1729 C CA . TYR A 1 220 ? 6.101 -7.312 3.621 1.00 98.44 220 TYR A CA 1
ATOM 1730 C C . TYR A 1 220 ? 6.489 -7.000 2.172 1.00 98.44 220 TYR A C 1
ATOM 1732 O O . TYR A 1 220 ? 6.490 -7.891 1.321 1.00 98.44 220 TYR A O 1
ATOM 1740 N N . GLY A 1 221 ? 6.751 -5.724 1.889 1.00 97.62 221 GLY A N 1
ATOM 1741 C CA . GLY A 1 221 ? 6.993 -5.184 0.550 1.00 97.62 221 GLY A CA 1
ATOM 1742 C C . GLY A 1 221 ? 8.380 -4.562 0.381 1.00 97.62 221 GLY A C 1
ATOM 1743 O O . GLY A 1 221 ? 9.272 -4.775 1.200 1.00 97.62 221 GLY A O 1
ATOM 1744 N N . HIS A 1 222 ? 8.566 -3.795 -0.697 1.00 97.62 222 HIS A N 1
ATOM 1745 C CA . HIS A 1 222 ? 9.813 -3.059 -0.939 1.00 97.62 222 HIS A CA 1
ATOM 1746 C C . HIS A 1 222 ? 9.903 -1.761 -0.113 1.00 97.62 222 HIS A C 1
ATOM 1748 O O . HIS A 1 222 ? 10.831 -1.622 0.675 1.00 97.62 222 HIS A O 1
ATOM 1754 N N . ILE A 1 223 ? 8.965 -0.820 -0.296 1.00 94.56 223 ILE A N 1
ATOM 1755 C CA . ILE A 1 223 ? 8.887 0.477 0.409 1.00 94.56 223 ILE A CA 1
ATOM 1756 C C . ILE A 1 223 ? 7.444 1.012 0.401 1.00 94.56 223 ILE A C 1
ATOM 1758 O O . ILE A 1 223 ? 6.679 0.711 -0.514 1.00 94.56 223 ILE A O 1
ATOM 1762 N N . ASP A 1 224 ? 7.097 1.867 1.367 1.00 94.00 224 ASP A N 1
ATOM 1763 C CA . ASP A 1 224 ? 5.732 2.389 1.570 1.00 94.00 224 ASP A CA 1
ATOM 1764 C C . ASP A 1 224 ? 5.585 3.886 1.231 1.00 94.00 224 ASP A C 1
ATOM 1766 O O . ASP A 1 224 ? 5.233 4.713 2.066 1.00 94.00 224 ASP A O 1
ATOM 1770 N N . LEU A 1 225 ? 5.942 4.260 -0.002 1.00 96.19 225 LEU A N 1
ATOM 1771 C CA . LEU A 1 225 ? 5.945 5.663 -0.467 1.00 96.19 225 LEU A CA 1
ATOM 1772 C C . LEU A 1 225 ? 4.994 5.922 -1.637 1.00 96.19 225 LEU A C 1
ATOM 1774 O O . LEU A 1 225 ? 4.872 7.052 -2.103 1.00 96.19 225 LEU A O 1
ATOM 1778 N N . SER A 1 226 ? 4.344 4.873 -2.137 1.00 93.56 226 SER A N 1
ATOM 1779 C CA . SER A 1 226 ? 3.623 4.888 -3.412 1.00 93.56 226 SER A CA 1
ATOM 1780 C C . SER A 1 226 ? 2.523 5.952 -3.475 1.00 93.56 226 SER A C 1
ATOM 1782 O O . SER A 1 226 ? 2.412 6.656 -4.473 1.00 93.56 226 SER A O 1
ATOM 1784 N N . LEU A 1 227 ? 1.771 6.144 -2.388 1.00 94.81 227 LEU A N 1
ATOM 1785 C CA . LEU A 1 227 ? 0.703 7.143 -2.318 1.00 94.81 227 LEU A CA 1
ATOM 1786 C C . LEU A 1 227 ? 1.232 8.585 -2.265 1.00 94.81 227 LEU A C 1
ATOM 1788 O O . LEU A 1 227 ? 0.510 9.503 -2.626 1.00 94.81 227 LEU A O 1
ATOM 1792 N N . MET A 1 228 ? 2.493 8.818 -1.890 1.00 95.81 228 MET A N 1
ATOM 1793 C CA . MET A 1 228 ? 3.061 10.174 -1.791 1.00 95.81 228 MET A CA 1
ATOM 1794 C C . MET A 1 228 ? 3.388 10.799 -3.159 1.00 95.81 228 MET A C 1
ATOM 1796 O O . MET A 1 228 ? 3.842 11.940 -3.229 1.00 95.81 228 MET A O 1
ATOM 1800 N N . VAL A 1 229 ? 3.186 10.058 -4.252 1.00 93.31 229 VAL A N 1
ATOM 1801 C CA . VAL A 1 229 ? 3.349 10.556 -5.627 1.00 93.31 229 VAL A CA 1
ATOM 1802 C C . VAL A 1 229 ? 2.050 11.171 -6.153 1.00 93.31 229 VAL A C 1
ATOM 1804 O O . VAL A 1 229 ? 2.082 12.035 -7.029 1.00 93.31 229 VAL A O 1
ATOM 1807 N N . ALA A 1 230 ? 0.897 10.743 -5.633 1.00 93.62 230 ALA A N 1
ATOM 1808 C CA . ALA A 1 230 ? -0.387 11.169 -6.162 1.00 93.62 230 ALA A CA 1
ATOM 1809 C C . ALA A 1 230 ? -0.759 12.580 -5.662 1.00 93.62 230 ALA A C 1
ATOM 1811 O O . ALA A 1 230 ? -0.812 12.812 -4.451 1.00 93.62 230 ALA A O 1
ATOM 1812 N N . PRO A 1 231 ? -1.122 13.517 -6.559 1.00 91.12 231 PRO A N 1
ATOM 1813 C CA . PRO A 1 231 ? -1.370 14.916 -6.198 1.00 91.12 231 PRO A CA 1
ATOM 1814 C C . PRO A 1 231 ? -2.610 15.120 -5.316 1.00 91.12 231 PRO A C 1
ATOM 1816 O O . PRO A 1 231 ? -2.784 16.194 -4.747 1.00 91.12 231 PRO A O 1
ATOM 1819 N N . ARG A 1 232 ? -3.481 14.107 -5.193 1.00 93.00 232 ARG A N 1
ATOM 1820 C CA . ARG A 1 232 ? -4.673 14.172 -4.332 1.00 93.00 232 ARG A CA 1
ATOM 1821 C C . ARG A 1 232 ? -4.354 14.121 -2.836 1.00 93.00 232 ARG A C 1
ATOM 1823 O O . ARG A 1 232 ? -5.228 14.426 -2.031 1.00 93.00 232 ARG A O 1
ATOM 1830 N N . TYR A 1 233 ? -3.155 13.685 -2.448 1.00 94.75 233 TYR A N 1
ATOM 1831 C CA . TYR A 1 233 ? -2.796 13.515 -1.043 1.00 94.75 233 TYR A CA 1
ATOM 1832 C C . TYR A 1 233 ? -1.905 14.651 -0.530 1.00 94.75 233 TYR A C 1
ATOM 1834 O O . TYR A 1 233 ? -1.113 15.230 -1.262 1.00 94.75 233 TYR A O 1
ATOM 1842 N N . LEU A 1 234 ? -2.016 14.949 0.770 1.00 96.38 234 LEU A N 1
ATOM 1843 C CA . LEU A 1 234 ? -1.211 15.976 1.446 1.00 96.38 234 LEU A CA 1
ATOM 1844 C C . LEU A 1 234 ? 0.210 15.507 1.814 1.00 96.38 234 LEU A C 1
ATOM 1846 O O . LEU A 1 234 ? 1.057 16.326 2.187 1.00 96.38 234 LEU A O 1
ATOM 1850 N N . LEU A 1 235 ? 0.470 14.197 1.733 1.00 96.94 235 LEU A N 1
ATOM 1851 C CA . LEU A 1 235 ? 1.820 13.636 1.808 1.00 96.94 235 LEU A CA 1
ATOM 1852 C C . LEU A 1 235 ? 2.429 13.669 0.406 1.00 96.94 235 LEU A C 1
ATOM 1854 O O . LEU A 1 235 ? 1.755 13.292 -0.548 1.00 96.94 235 LEU A O 1
ATOM 1858 N N . GLY A 1 236 ? 3.676 14.123 0.279 1.00 96.50 236 GLY A N 1
ATOM 1859 C CA . GLY A 1 236 ? 4.250 14.430 -1.033 1.00 96.50 236 GLY A CA 1
ATOM 1860 C C . GLY A 1 236 ? 5.771 14.338 -1.104 1.00 96.50 236 GLY A C 1
ATOM 1861 O O . GLY A 1 236 ? 6.424 13.760 -0.237 1.00 96.50 236 GLY A O 1
ATOM 1862 N N . ALA A 1 237 ? 6.355 14.995 -2.109 1.00 96.62 237 ALA A N 1
ATOM 1863 C CA . ALA A 1 237 ? 7.796 14.968 -2.388 1.00 96.62 237 ALA A CA 1
ATOM 1864 C C . ALA A 1 237 ? 8.682 15.312 -1.175 1.00 96.62 237 ALA A C 1
ATOM 1866 O O . ALA A 1 237 ? 9.740 14.717 -0.997 1.00 96.62 237 ALA A O 1
ATOM 1867 N N . ARG A 1 238 ? 8.241 16.227 -0.297 1.00 97.81 238 ARG A N 1
ATOM 1868 C CA . ARG A 1 238 ? 8.967 16.553 0.945 1.00 97.81 238 ARG A CA 1
ATOM 1869 C C . ARG A 1 238 ? 9.041 15.373 1.924 1.00 97.81 238 ARG A C 1
ATOM 1871 O O . ARG A 1 238 ? 10.060 15.207 2.584 1.00 97.81 238 ARG A O 1
ATOM 1878 N N . HIS A 1 239 ? 7.991 14.554 1.999 1.00 98.25 239 HIS A N 1
ATOM 1879 C CA . HIS A 1 239 ? 7.928 13.350 2.834 1.00 98.25 239 HIS A CA 1
ATOM 1880 C C . HIS A 1 239 ? 8.800 12.238 2.248 1.00 98.25 239 HIS A C 1
ATOM 1882 O O . HIS A 1 239 ? 9.590 11.642 2.975 1.00 98.25 239 HIS A O 1
ATOM 1888 N N . VAL A 1 240 ? 8.752 12.045 0.925 1.00 98.00 240 VAL A N 1
ATOM 1889 C CA . VAL A 1 240 ? 9.653 11.124 0.207 1.00 98.00 240 VAL A CA 1
ATOM 1890 C C . VAL A 1 240 ? 11.119 11.517 0.420 1.00 98.00 240 VAL A C 1
ATOM 1892 O O . VAL A 1 240 ? 11.942 10.673 0.773 1.00 98.00 240 VAL A O 1
ATOM 1895 N N . ALA A 1 241 ? 11.456 12.801 0.268 1.00 98.12 241 ALA A N 1
ATOM 1896 C CA . ALA A 1 241 ? 12.813 13.306 0.475 1.00 98.12 241 ALA A CA 1
ATOM 1897 C C . ALA A 1 241 ? 13.296 13.113 1.922 1.00 98.12 241 ALA A C 1
ATOM 1899 O O . ALA A 1 241 ? 14.429 12.688 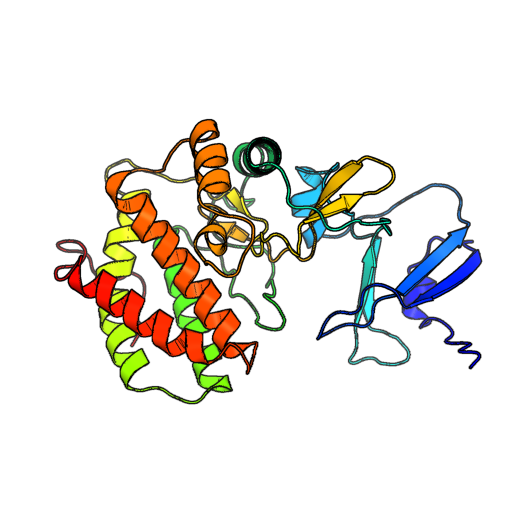2.137 1.00 98.12 241 ALA A O 1
ATOM 1900 N N . ALA A 1 242 ? 12.441 13.383 2.914 1.00 98.44 242 ALA A N 1
ATOM 1901 C CA . ALA A 1 242 ? 12.775 13.152 4.317 1.00 98.44 242 ALA A CA 1
ATOM 1902 C C . ALA A 1 242 ? 13.051 11.666 4.602 1.00 98.44 242 ALA A C 1
ATOM 1904 O O . ALA A 1 242 ? 14.056 11.348 5.224 1.00 98.44 242 ALA A O 1
ATOM 1905 N N . TYR A 1 243 ? 12.219 10.754 4.092 1.00 98.25 243 TYR A N 1
ATOM 1906 C CA . TYR A 1 243 ? 12.401 9.315 4.295 1.00 98.25 243 TYR A CA 1
ATOM 1907 C C . TYR A 1 243 ? 13.649 8.761 3.587 1.00 98.25 243 TYR A C 1
ATOM 1909 O O . TYR A 1 243 ? 14.466 8.069 4.193 1.00 98.25 243 TYR A O 1
ATOM 1917 N N . THR A 1 244 ? 13.840 9.103 2.311 1.00 97.44 244 THR A N 1
ATOM 1918 C CA . THR A 1 244 ? 15.007 8.655 1.527 1.00 97.44 244 THR A CA 1
ATOM 1919 C C . THR A 1 244 ? 16.334 9.202 2.055 1.00 97.44 244 THR A C 1
ATOM 1921 O O . THR A 1 244 ? 17.369 8.571 1.855 1.00 97.44 244 THR A O 1
ATOM 1924 N N . LYS A 1 245 ? 16.327 10.333 2.773 1.00 97.94 245 LYS A N 1
ATOM 1925 C CA . LYS A 1 245 ? 17.508 10.839 3.485 1.00 97.94 245 LYS A CA 1
ATOM 1926 C C . LYS A 1 245 ? 17.950 9.911 4.623 1.00 97.94 245 LYS A C 1
ATOM 1928 O O . LYS A 1 245 ? 19.151 9.788 4.846 1.00 97.94 245 LYS A O 1
ATOM 1933 N N . GLU A 1 246 ? 17.009 9.269 5.314 1.00 97.25 246 GLU A N 1
ATOM 1934 C CA . GLU A 1 246 ? 17.288 8.386 6.456 1.00 97.25 246 GLU A CA 1
ATOM 1935 C C . GLU A 1 246 ? 17.734 6.985 6.012 1.00 97.25 246 GLU A C 1
ATOM 1937 O O . GLU A 1 246 ? 18.689 6.431 6.553 1.00 97.25 246 GLU A O 1
ATOM 1942 N N . ILE A 1 247 ? 17.060 6.409 5.011 1.00 95.06 247 ILE A N 1
ATOM 1943 C CA . ILE A 1 247 ? 17.265 5.004 4.606 1.00 95.06 247 ILE A CA 1
ATOM 1944 C C . ILE A 1 247 ? 18.035 4.824 3.290 1.00 95.06 247 ILE A C 1
ATOM 1946 O O . ILE A 1 247 ? 18.446 3.711 2.963 1.00 95.06 247 ILE A O 1
ATOM 1950 N N . GLY A 1 248 ? 18.236 5.900 2.526 1.00 95.81 248 GLY A N 1
ATOM 1951 C CA . GLY A 1 248 ? 18.781 5.850 1.172 1.00 95.81 248 GLY A CA 1
ATOM 1952 C C . GLY A 1 248 ? 17.758 5.447 0.103 1.00 95.81 248 GLY A C 1
ATOM 1953 O O . GLY A 1 248 ? 16.575 5.235 0.364 1.00 95.81 248 GLY A O 1
ATOM 1954 N N . ILE A 1 249 ? 18.236 5.361 -1.139 1.00 96.62 249 ILE A N 1
ATOM 1955 C CA . ILE A 1 249 ? 17.466 4.931 -2.312 1.00 96.62 249 ILE A CA 1
ATOM 1956 C C . ILE A 1 249 ? 18.024 3.587 -2.787 1.00 96.62 249 ILE A C 1
ATOM 1958 O O . ILE A 1 249 ? 19.236 3.459 -2.962 1.00 96.62 249 ILE A O 1
ATOM 1962 N N . SER A 1 250 ? 17.147 2.610 -3.030 1.00 96.25 250 SER A N 1
ATOM 1963 C CA . SER A 1 250 ? 17.522 1.315 -3.613 1.00 96.25 250 SER A CA 1
ATOM 1964 C C . SER A 1 250 ? 18.106 1.478 -5.021 1.00 96.25 250 SER A C 1
ATOM 1966 O O . SER A 1 250 ? 17.579 2.235 -5.836 1.00 96.25 250 SER A O 1
ATOM 1968 N N . GLU A 1 251 ? 19.164 0.736 -5.337 1.00 96.75 251 GLU A N 1
ATOM 1969 C CA . GLU A 1 251 ? 19.779 0.744 -6.670 1.00 96.75 251 GLU A CA 1
ATOM 1970 C C . GLU A 1 251 ? 18.922 -0.009 -7.715 1.00 96.75 251 GLU A C 1
ATOM 1972 O O . GLU A 1 251 ? 18.321 -1.032 -7.374 1.00 96.75 251 GLU A O 1
ATOM 1977 N N . PRO A 1 252 ? 18.890 0.422 -8.993 1.00 97.38 252 PRO A N 1
ATOM 1978 C CA . PRO A 1 252 ? 19.526 1.624 -9.540 1.00 97.38 252 PRO A CA 1
ATOM 1979 C C . PRO A 1 252 ? 18.785 2.885 -9.094 1.00 97.38 252 PRO A C 1
ATOM 1981 O O . PRO A 1 252 ? 17.547 2.917 -9.120 1.00 97.38 252 PRO A O 1
ATOM 1984 N N . ARG A 1 253 ? 19.514 3.914 -8.656 1.00 97.50 253 ARG A N 1
ATOM 1985 C CA . ARG A 1 253 ? 18.905 5.164 -8.162 1.00 97.50 253 ARG A CA 1
ATOM 1986 C C . ARG A 1 253 ? 18.163 5.930 -9.248 1.00 97.50 253 ARG A C 1
ATOM 1988 O O . ARG A 1 253 ? 17.144 6.543 -8.953 1.00 97.50 253 ARG A O 1
ATOM 1995 N N . GLU A 1 254 ? 18.642 5.872 -10.484 1.00 97.31 254 GLU A N 1
ATOM 1996 C CA . GLU A 1 254 ? 18.051 6.548 -11.641 1.00 97.31 254 GLU A CA 1
ATOM 1997 C C . GLU A 1 254 ? 16.632 6.066 -11.967 1.00 97.31 254 GLU A C 1
ATOM 1999 O O . GLU A 1 254 ? 15.860 6.805 -12.568 1.00 97.31 254 GLU A O 1
ATOM 2004 N N . ASP A 1 255 ? 16.274 4.858 -11.530 1.00 97.81 255 ASP A N 1
ATOM 2005 C CA . ASP A 1 255 ? 14.953 4.267 -11.744 1.00 97.81 255 ASP A CA 1
ATOM 2006 C C . ASP A 1 255 ? 13.985 4.552 -10.574 1.00 97.81 255 ASP A C 1
ATOM 2008 O O . ASP A 1 255 ? 12.852 4.071 -10.577 1.00 97.81 255 ASP A O 1
ATOM 2012 N N . PHE A 1 256 ? 14.408 5.271 -9.526 1.00 97.81 256 PHE A N 1
ATOM 2013 C CA . PHE A 1 256 ? 13.620 5.422 -8.295 1.00 97.81 256 PHE A CA 1
ATOM 2014 C C . PHE A 1 256 ? 12.269 6.097 -8.517 1.00 97.81 256 PHE A C 1
ATOM 2016 O O . PHE A 1 256 ? 11.249 5.563 -8.077 1.00 97.81 256 PHE A O 1
ATOM 2023 N N . ASP A 1 257 ? 12.248 7.216 -9.235 1.00 97.56 257 ASP A N 1
ATOM 2024 C CA . ASP A 1 257 ? 11.011 7.957 -9.484 1.00 97.56 257 ASP A CA 1
ATOM 2025 C C . ASP A 1 257 ? 10.044 7.146 -10.360 1.00 97.56 257 ASP A C 1
ATOM 2027 O O . ASP A 1 257 ? 8.846 7.090 -10.078 1.00 97.56 257 ASP A O 1
ATOM 2031 N N . ASP A 1 258 ? 10.557 6.428 -11.365 1.00 98.44 258 ASP A N 1
ATOM 2032 C CA . ASP A 1 258 ? 9.739 5.551 -12.208 1.00 98.44 258 ASP A CA 1
ATOM 2033 C C . ASP A 1 258 ? 9.213 4.335 -11.433 1.00 98.44 258 ASP A C 1
ATOM 2035 O O . ASP A 1 258 ? 8.084 3.903 -11.662 1.00 98.44 258 ASP A O 1
ATOM 2039 N N . ARG A 1 259 ? 9.981 3.803 -10.469 1.00 98.31 259 ARG A N 1
ATOM 2040 C CA . ARG A 1 259 ? 9.498 2.761 -9.547 1.00 98.31 259 ARG A CA 1
ATOM 2041 C C . ARG A 1 259 ? 8.394 3.278 -8.633 1.00 98.31 259 ARG A C 1
ATOM 2043 O O . ARG A 1 259 ? 7.422 2.561 -8.410 1.00 98.31 259 ARG A O 1
ATOM 2050 N N . LEU A 1 260 ? 8.513 4.497 -8.107 1.00 97.75 260 LEU A N 1
ATOM 2051 C CA . LEU A 1 260 ? 7.447 5.091 -7.300 1.00 97.75 260 LEU A CA 1
ATOM 2052 C C . LEU A 1 260 ? 6.186 5.333 -8.134 1.00 97.75 260 LEU A C 1
ATOM 2054 O O . LEU A 1 260 ? 5.088 5.027 -7.669 1.00 97.75 260 LEU A O 1
ATOM 2058 N N . MET A 1 261 ? 6.339 5.792 -9.379 1.00 97.94 261 MET A N 1
ATOM 2059 C CA . MET A 1 261 ? 5.234 5.915 -10.329 1.00 97.94 261 MET A CA 1
ATOM 2060 C C . MET A 1 261 ? 4.576 4.556 -10.600 1.00 97.94 261 MET A C 1
ATOM 2062 O O . MET A 1 261 ? 3.356 4.436 -10.509 1.00 97.94 261 MET A O 1
ATOM 2066 N N . LEU A 1 262 ? 5.379 3.515 -10.849 1.00 98.50 262 LEU A N 1
ATOM 2067 C CA . LEU A 1 262 ? 4.917 2.136 -11.018 1.00 98.50 262 LEU A CA 1
ATOM 2068 C C . LEU A 1 262 ? 4.107 1.656 -9.806 1.00 98.50 262 LEU A C 1
ATOM 2070 O O . LEU A 1 262 ? 3.023 1.103 -9.976 1.00 98.50 262 LEU A O 1
ATOM 2074 N N . TYR A 1 263 ? 4.591 1.887 -8.584 1.00 97.94 263 TYR A N 1
ATOM 2075 C CA . TYR A 1 263 ? 3.852 1.509 -7.378 1.00 97.94 263 TYR A CA 1
ATOM 2076 C C . TYR A 1 263 ? 2.566 2.318 -7.210 1.00 97.94 263 TYR A C 1
ATOM 2078 O O . TYR A 1 263 ? 1.563 1.772 -6.752 1.00 97.94 263 TYR A O 1
ATOM 2086 N N . ASN A 1 264 ? 2.563 3.597 -7.595 1.00 97.56 264 ASN A N 1
ATOM 2087 C CA . ASN A 1 264 ? 1.364 4.420 -7.518 1.00 97.56 264 ASN A CA 1
ATOM 2088 C C . ASN A 1 264 ? 0.286 3.996 -8.525 1.00 97.56 264 ASN A C 1
ATOM 2090 O O . ASN A 1 264 ? -0.884 3.995 -8.157 1.00 97.56 264 ASN A O 1
ATOM 2094 N N . LEU A 1 265 ? 0.649 3.574 -9.745 1.00 97.62 265 LEU A N 1
ATOM 2095 C CA . LEU A 1 265 ? -0.307 3.094 -10.762 1.00 97.62 265 LEU A CA 1
ATOM 2096 C C . LEU A 1 265 ? -1.272 2.045 -10.203 1.00 97.62 265 LEU A C 1
ATOM 2098 O O . LEU A 1 265 ? -2.477 2.098 -10.446 1.00 97.62 265 LEU A O 1
ATOM 2102 N N . ARG A 1 266 ? -0.733 1.132 -9.395 1.00 94.88 266 ARG A N 1
ATOM 2103 C CA . ARG A 1 266 ? -1.492 0.111 -8.680 1.00 94.88 266 ARG A CA 1
ATOM 2104 C C . ARG A 1 266 ? -2.568 0.717 -7.775 1.00 94.88 266 ARG A C 1
ATOM 2106 O O . ARG A 1 266 ? -3.731 0.322 -7.806 1.00 94.88 266 ARG A O 1
ATOM 2113 N N . ASN A 1 267 ? -2.187 1.729 -6.997 1.00 95.12 267 ASN A N 1
ATOM 2114 C CA . ASN A 1 267 ? -3.097 2.426 -6.099 1.00 95.12 267 ASN A CA 1
ATOM 2115 C C . ASN A 1 267 ? -4.167 3.215 -6.850 1.00 95.12 267 ASN A C 1
ATOM 2117 O O . ASN A 1 267 ? -5.326 3.159 -6.447 1.00 95.12 267 ASN A O 1
ATOM 2121 N N . GLU A 1 268 ? -3.786 3.942 -7.903 1.00 96.94 268 GLU A N 1
ATOM 2122 C CA . GLU A 1 268 ? -4.714 4.705 -8.743 1.00 96.94 268 GLU A CA 1
ATOM 2123 C C . GLU A 1 268 ? -5.791 3.805 -9.341 1.00 96.94 268 GLU A C 1
ATOM 2125 O O . GLU A 1 268 ? -6.968 4.157 -9.322 1.00 96.94 268 GLU A O 1
ATOM 2130 N N . LEU A 1 269 ? -5.402 2.620 -9.816 1.00 96.75 269 LEU A N 1
ATOM 2131 C CA . LEU A 1 269 ? -6.330 1.675 -10.421 1.00 96.75 269 LEU A CA 1
ATOM 2132 C C . LEU A 1 269 ? -7.338 1.132 -9.403 1.00 96.75 269 LEU A C 1
ATOM 2134 O O . LEU A 1 269 ? -8.540 1.113 -9.668 1.00 96.75 269 LEU A O 1
ATOM 2138 N N . VAL A 1 270 ? -6.874 0.775 -8.201 1.00 96.00 270 VAL A N 1
ATOM 2139 C CA . VAL A 1 270 ? -7.773 0.361 -7.115 1.00 96.00 270 VAL A CA 1
ATOM 2140 C C . VAL A 1 270 ? -8.731 1.497 -6.730 1.00 96.00 270 VAL A C 1
ATOM 2142 O O . VAL A 1 270 ? -9.927 1.264 -6.573 1.00 96.00 270 VAL A O 1
ATOM 2145 N N . VAL A 1 271 ? -8.250 2.744 -6.643 1.00 96.06 271 VAL A N 1
ATOM 2146 C CA . VAL A 1 271 ? -9.095 3.925 -6.370 1.00 96.06 271 VAL A CA 1
ATOM 2147 C C . VAL A 1 271 ? -10.123 4.142 -7.489 1.00 96.06 271 VAL A C 1
ATOM 2149 O O . VAL A 1 271 ? -11.289 4.407 -7.188 1.00 96.06 271 VAL A O 1
ATOM 2152 N N . ALA A 1 272 ? -9.732 3.977 -8.758 1.00 97.12 272 ALA A N 1
ATOM 2153 C CA . ALA A 1 272 ? -10.628 4.075 -9.911 1.00 97.12 272 ALA A CA 1
ATOM 2154 C C . ALA A 1 272 ? -11.774 3.057 -9.827 1.00 97.12 272 ALA A C 1
ATOM 2156 O O . ALA A 1 272 ? -12.932 3.399 -10.081 1.00 97.12 272 ALA A O 1
ATOM 2157 N N . GLY A 1 273 ? -11.473 1.818 -9.430 1.00 96.44 273 GLY A N 1
ATOM 2158 C CA . GLY A 1 273 ? -12.474 0.772 -9.225 1.00 96.44 273 GLY A CA 1
ATOM 2159 C C . GLY A 1 273 ? -13.365 1.025 -8.006 1.00 96.44 273 GLY A C 1
ATOM 2160 O O . GLY A 1 273 ? -14.586 0.918 -8.110 1.00 96.44 273 GLY A O 1
ATOM 2161 N N . LEU A 1 274 ? -12.783 1.443 -6.876 1.00 94.94 274 LEU A N 1
ATOM 2162 C CA . LEU A 1 274 ? -13.504 1.643 -5.613 1.00 94.94 274 LEU A CA 1
ATOM 2163 C C . LEU A 1 274 ? -14.524 2.784 -5.700 1.00 94.94 274 LEU A C 1
ATOM 2165 O O . LEU A 1 274 ? -15.632 2.663 -5.178 1.00 94.94 274 LEU A O 1
ATOM 2169 N N . TRP A 1 275 ? -14.173 3.882 -6.377 1.00 93.81 275 TRP A N 1
ATOM 2170 C CA . TRP A 1 275 ? -14.902 5.143 -6.252 1.00 93.81 275 TRP A CA 1
ATOM 2171 C C . TRP A 1 275 ? -15.358 5.714 -7.591 1.00 93.81 275 TRP A C 1
ATOM 2173 O O . TRP A 1 275 ? -14.546 6.059 -8.447 1.00 93.81 275 TRP A O 1
ATOM 2183 N N . ALA A 1 276 ? -16.673 5.860 -7.769 1.00 93.12 276 ALA A N 1
ATOM 2184 C CA . ALA A 1 276 ? -17.249 6.302 -9.043 1.00 93.12 276 ALA A CA 1
ATOM 2185 C C . ALA A 1 276 ? -16.781 7.708 -9.460 1.00 93.12 276 ALA A C 1
ATOM 2187 O O . ALA A 1 276 ? -16.504 7.947 -10.632 1.00 93.12 276 ALA A O 1
ATOM 2188 N N . ASN A 1 277 ? -16.620 8.625 -8.503 1.00 95.44 277 ASN A N 1
ATOM 2189 C CA . ASN A 1 277 ? -16.097 9.973 -8.743 1.00 95.44 277 ASN A CA 1
ATOM 2190 C C . ASN A 1 277 ? -14.610 9.991 -9.153 1.00 95.44 277 ASN A C 1
ATOM 2192 O O . ASN A 1 277 ? -14.153 10.968 -9.745 1.00 95.44 277 ASN A O 1
ATOM 2196 N N . TRP A 1 278 ? -13.873 8.907 -8.900 1.00 96.44 278 TRP A N 1
ATOM 2197 C CA . TRP A 1 278 ? -12.471 8.746 -9.287 1.00 96.44 278 TRP A CA 1
ATOM 2198 C C . TRP A 1 278 ? -12.273 7.794 -10.474 1.00 96.44 278 TRP A C 1
ATOM 2200 O O . TRP A 1 278 ? -11.140 7.474 -10.816 1.00 96.44 278 TRP A O 1
ATOM 2210 N N . ALA A 1 279 ? -13.342 7.381 -11.164 1.00 96.81 279 ALA A N 1
ATOM 2211 C CA . ALA A 1 279 ? -13.245 6.466 -12.307 1.00 96.81 279 ALA A CA 1
ATOM 2212 C C . ALA A 1 279 ? -12.351 6.996 -13.450 1.00 96.81 279 ALA A C 1
ATOM 2214 O O . ALA A 1 279 ? -11.759 6.211 -14.186 1.00 96.81 279 ALA A O 1
ATOM 2215 N N . HIS A 1 280 ? -12.194 8.321 -13.569 1.00 96.56 280 HIS A N 1
ATOM 2216 C CA . HIS A 1 280 ? -11.296 8.955 -14.541 1.00 96.56 280 HIS A CA 1
ATOM 2217 C C . HIS A 1 280 ? -9.818 8.558 -14.366 1.00 96.56 280 HIS A C 1
ATOM 2219 O O . HIS A 1 280 ? -9.049 8.638 -15.322 1.00 96.56 280 HIS A O 1
ATOM 2225 N N . LEU A 1 281 ? -9.419 8.092 -13.176 1.00 97.94 281 LEU A N 1
ATOM 2226 C CA . LEU A 1 281 ? -8.057 7.630 -12.909 1.00 97.94 281 LEU A CA 1
ATOM 2227 C C . LEU A 1 281 ? -7.666 6.423 -13.769 1.00 97.94 281 LEU A C 1
ATOM 2229 O O . LEU A 1 281 ? -6.484 6.266 -14.055 1.00 97.94 281 LEU A O 1
ATOM 2233 N N . ARG A 1 282 ? -8.625 5.617 -14.255 1.00 97.94 282 ARG A N 1
ATOM 2234 C CA . ARG A 1 282 ? -8.353 4.542 -15.227 1.00 97.94 282 ARG A CA 1
ATOM 2235 C C . ARG A 1 282 ? -7.613 5.074 -16.459 1.00 97.94 282 ARG A C 1
ATOM 2237 O O . ARG A 1 282 ? -6.637 4.474 -16.905 1.00 97.94 282 ARG A O 1
ATOM 2244 N N . GLU A 1 283 ? -8.051 6.211 -16.993 1.00 98.31 283 GLU A N 1
ATOM 2245 C CA . GLU A 1 283 ? -7.431 6.825 -18.171 1.00 98.31 283 GLU A CA 1
ATOM 2246 C C . GLU A 1 283 ? -6.048 7.402 -17.848 1.00 98.31 283 GLU A C 1
ATOM 2248 O O . GLU A 1 283 ? -5.120 7.278 -18.646 1.00 98.31 283 GLU A O 1
ATOM 2253 N N . GLU A 1 284 ? -5.868 7.978 -16.658 1.00 97.81 284 GLU A N 1
ATOM 2254 C CA . GLU A 1 284 ? -4.560 8.466 -16.202 1.00 97.81 284 GLU A CA 1
ATOM 2255 C C . GLU A 1 284 ? -3.561 7.323 -15.958 1.00 97.81 284 GLU A C 1
ATOM 2257 O O . GLU A 1 284 ? -2.377 7.450 -16.289 1.00 97.81 284 GLU A O 1
ATOM 2262 N N . VAL A 1 285 ? -4.038 6.172 -15.469 1.00 98.44 285 VAL A N 1
ATOM 2263 C CA . VAL A 1 285 ? -3.248 4.937 -15.365 1.00 98.44 285 VAL A CA 1
ATOM 2264 C C . VAL A 1 285 ? -2.782 4.496 -16.750 1.00 98.44 285 VAL A C 1
ATOM 2266 O O . VAL A 1 285 ? -1.579 4.323 -16.942 1.00 98.44 285 VAL A O 1
ATOM 2269 N N . LYS A 1 286 ? -3.685 4.397 -17.740 1.00 98.69 286 LYS A N 1
ATOM 2270 C CA . LYS A 1 286 ? -3.315 4.036 -19.124 1.00 98.69 286 LYS A CA 1
ATOM 2271 C C . LYS A 1 286 ? -2.273 4.992 -19.705 1.00 98.69 286 LYS A C 1
ATOM 2273 O O . LYS A 1 286 ? -1.251 4.541 -20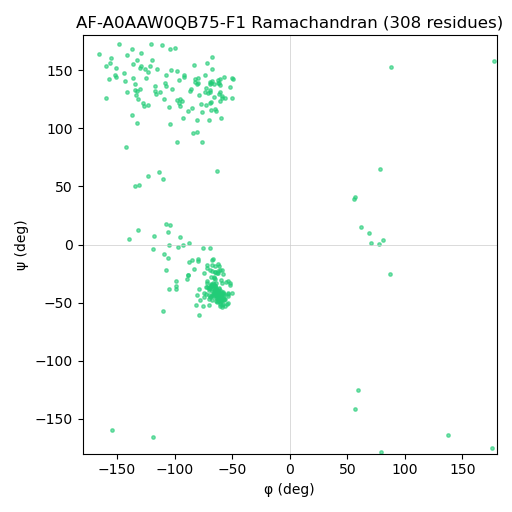.219 1.00 98.69 286 LYS A O 1
ATOM 2278 N N . LYS A 1 287 ? -2.473 6.309 -19.570 1.00 98.56 287 LYS A N 1
ATOM 2279 C CA . LYS A 1 287 ? -1.511 7.324 -20.044 1.00 98.56 287 LYS A CA 1
ATOM 2280 C C . LYS A 1 287 ? -0.133 7.150 -19.411 1.00 98.56 287 LYS A C 1
ATOM 2282 O O . LYS A 1 287 ? 0.879 7.179 -20.111 1.00 98.56 287 LYS A O 1
ATOM 2287 N N . THR A 1 288 ? -0.091 6.942 -18.098 1.00 98.38 288 THR A N 1
ATOM 2288 C CA . THR A 1 288 ? 1.164 6.763 -17.360 1.00 98.38 288 THR A CA 1
ATOM 2289 C C . THR A 1 288 ? 1.857 5.455 -17.751 1.00 98.38 288 THR A C 1
ATOM 2291 O O . THR A 1 288 ? 3.070 5.446 -17.966 1.00 98.38 288 THR A O 1
ATOM 2294 N N . MET A 1 289 ? 1.101 4.366 -17.937 1.00 98.75 289 MET A N 1
ATOM 2295 C CA . MET A 1 289 ? 1.631 3.100 -18.452 1.00 98.75 289 MET A CA 1
ATOM 2296 C C . MET A 1 289 ? 2.252 3.276 -19.843 1.00 98.75 289 MET A C 1
ATOM 2298 O O . MET A 1 289 ? 3.401 2.883 -20.048 1.00 98.75 289 MET A O 1
ATOM 2302 N N . CYS A 1 290 ? 1.551 3.937 -20.769 1.00 98.75 290 CYS A N 1
ATOM 2303 C CA . CYS A 1 290 ? 2.066 4.254 -22.104 1.00 98.75 290 CYS A CA 1
ATOM 2304 C C . CYS A 1 290 ? 3.332 5.121 -22.056 1.00 98.75 290 CYS A C 1
ATOM 2306 O O . CYS A 1 290 ? 4.276 4.873 -22.805 1.00 98.75 290 CYS A O 1
ATOM 2308 N N . SER A 1 291 ? 3.395 6.108 -21.156 1.00 98.62 291 SER A N 1
ATOM 2309 C CA . SER A 1 291 ? 4.588 6.945 -20.978 1.00 98.62 291 SER A CA 1
ATOM 2310 C C . SER A 1 291 ? 5.802 6.129 -20.524 1.00 98.62 291 SER A C 1
ATOM 2312 O O . SER A 1 291 ? 6.905 6.329 -21.032 1.00 98.62 291 SER A O 1
ATOM 2314 N N . LEU A 1 292 ? 5.619 5.197 -19.586 1.00 98.62 292 LEU A N 1
ATOM 2315 C CA . LEU A 1 292 ? 6.697 4.317 -19.130 1.00 98.62 292 LEU A CA 1
ATOM 2316 C C . LEU A 1 292 ? 7.104 3.304 -20.211 1.00 98.62 292 LEU A C 1
ATOM 2318 O O . LEU A 1 292 ? 8.295 3.058 -20.385 1.00 98.62 292 LEU A O 1
ATOM 2322 N N . ILE A 1 293 ? 6.156 2.771 -20.987 1.00 98.62 293 ILE A N 1
ATOM 2323 C CA . ILE A 1 293 ? 6.457 1.931 -22.160 1.00 98.62 293 ILE A CA 1
ATOM 2324 C C . ILE A 1 293 ? 7.316 2.707 -23.164 1.00 98.62 293 ILE A C 1
ATOM 2326 O O . ILE A 1 293 ? 8.347 2.206 -23.609 1.00 98.62 293 ILE A O 1
ATOM 2330 N N . ALA A 1 294 ? 6.938 3.949 -23.480 1.00 98.56 294 ALA A N 1
ATOM 2331 C CA . ALA A 1 294 ? 7.687 4.801 -24.401 1.00 98.56 294 ALA A CA 1
ATOM 2332 C C . ALA A 1 294 ? 9.093 5.145 -23.880 1.00 98.56 294 ALA A C 1
ATOM 2334 O O . ALA A 1 294 ? 10.027 5.262 -24.673 1.00 98.56 294 ALA A O 1
ATOM 2335 N N . LYS A 1 295 ? 9.261 5.274 -22.556 1.00 98.44 295 LYS A N 1
ATOM 2336 C CA . LYS A 1 295 ? 10.563 5.479 -21.900 1.00 98.44 295 LYS A CA 1
ATOM 2337 C C . LYS A 1 295 ? 11.440 4.221 -21.924 1.00 98.44 295 LYS A C 1
ATOM 2339 O O . LYS A 1 295 ? 12.659 4.335 -22.045 1.00 98.44 295 LYS A O 1
ATOM 2344 N N . TYR A 1 296 ? 10.836 3.033 -21.863 1.00 97.81 296 TYR A N 1
ATOM 2345 C CA . TYR A 1 296 ? 11.526 1.737 -21.845 1.00 97.81 296 TYR A CA 1
ATOM 2346 C C . TYR A 1 296 ? 11.081 0.812 -22.997 1.00 97.81 296 TYR A C 1
ATOM 2348 O O . TYR A 1 296 ? 10.639 -0.315 -22.755 1.00 97.81 296 TYR A O 1
ATOM 2356 N N . PRO A 1 297 ? 11.241 1.222 -24.271 1.00 96.31 297 PRO A N 1
ATOM 2357 C CA . PRO A 1 297 ? 10.630 0.530 -25.410 1.00 96.31 297 PRO A CA 1
ATOM 2358 C C . PRO A 1 297 ? 11.203 -0.872 -25.658 1.00 96.31 297 PRO A C 1
ATOM 2360 O O . PRO A 1 297 ? 10.534 -1.712 -26.264 1.00 96.31 297 PRO A O 1
ATOM 2363 N N . GLN A 1 298 ? 12.427 -1.121 -25.183 1.00 95.56 298 GLN A N 1
ATOM 2364 C CA . GLN A 1 298 ? 13.129 -2.405 -25.278 1.00 95.56 298 GLN A CA 1
ATOM 2365 C C . GLN A 1 298 ? 13.007 -3.257 -24.003 1.00 95.56 298 GLN A C 1
ATOM 2367 O O . GLN A 1 298 ? 13.539 -4.362 -23.960 1.00 95.56 298 GLN A O 1
ATOM 2372 N N . GLY A 1 299 ? 12.336 -2.752 -22.959 1.00 95.62 299 GLY A N 1
ATOM 2373 C CA . GLY A 1 299 ? 12.273 -3.411 -21.656 1.00 95.62 299 GLY A CA 1
ATOM 2374 C C . GLY A 1 299 ? 13.657 -3.665 -21.052 1.00 95.62 299 GLY A C 1
ATOM 2375 O O . GLY A 1 299 ? 14.563 -2.834 -21.157 1.00 95.62 299 GLY A O 1
ATOM 2376 N N . LEU A 1 300 ? 13.811 -4.818 -20.400 1.00 94.25 300 LEU A N 1
ATOM 2377 C CA . LEU A 1 300 ? 15.091 -5.311 -19.896 1.00 94.25 300 LEU A CA 1
ATOM 2378 C C . LEU A 1 300 ? 15.685 -6.311 -20.896 1.00 94.25 300 LEU A C 1
ATOM 2380 O O . LEU A 1 300 ? 15.041 -7.294 -21.257 1.00 94.25 300 LEU A O 1
ATOM 2384 N N . ALA A 1 301 ? 16.915 -6.069 -21.351 1.00 89.38 301 ALA A N 1
ATOM 2385 C CA . ALA A 1 301 ? 17.539 -6.879 -22.394 1.00 89.38 301 ALA A CA 1
ATOM 2386 C C . ALA A 1 301 ? 17.637 -8.365 -21.995 1.00 89.38 301 ALA A C 1
ATOM 2388 O O . ALA A 1 301 ? 18.189 -8.698 -20.948 1.00 89.38 301 ALA A O 1
ATOM 2389 N N . GLY A 1 302 ? 17.111 -9.256 -22.844 1.00 82.88 302 GLY A N 1
ATOM 2390 C CA . GLY A 1 302 ? 17.151 -10.710 -22.634 1.00 82.88 302 GLY A CA 1
ATOM 2391 C C . GLY A 1 302 ? 16.280 -11.226 -21.480 1.00 82.88 302 GLY A C 1
ATOM 2392 O O . GLY A 1 302 ? 16.397 -12.392 -21.109 1.00 82.88 302 GLY A O 1
ATOM 2393 N N . ALA A 1 303 ? 15.427 -10.379 -20.901 1.00 84.75 303 ALA A N 1
ATOM 2394 C CA . ALA A 1 303 ? 14.554 -10.740 -19.797 1.00 84.75 303 ALA A CA 1
ATOM 2395 C C . ALA A 1 303 ? 13.157 -11.132 -20.293 1.00 84.75 303 ALA A C 1
ATOM 2397 O O . ALA A 1 303 ? 12.429 -10.305 -20.832 1.00 84.75 303 ALA A O 1
ATOM 2398 N N . GLU A 1 304 ? 12.751 -12.372 -20.026 1.00 86.88 304 GLU A N 1
ATOM 2399 C CA . GLU A 1 304 ? 11.339 -12.764 -20.088 1.00 86.88 304 GLU A CA 1
ATOM 2400 C C . GLU A 1 304 ? 10.615 -12.312 -18.811 1.00 86.88 304 GLU A C 1
ATOM 2402 O O . GLU A 1 304 ? 11.222 -12.375 -17.732 1.00 86.88 304 GLU A O 1
ATOM 2407 N N . PRO A 1 305 ? 9.345 -11.877 -18.880 1.00 85.56 305 PRO A N 1
ATOM 2408 C CA . PRO A 1 305 ? 8.579 -11.505 -17.695 1.00 85.56 305 PRO A CA 1
ATOM 2409 C C . PRO A 1 305 ? 8.318 -12.726 -16.805 1.00 85.56 305 PRO A C 1
ATOM 2411 O O . PRO A 1 305 ? 7.974 -13.797 -17.307 1.00 85.56 305 PRO A O 1
ATOM 2414 N N . ILE A 1 306 ? 8.442 -12.564 -15.479 1.00 92.62 306 ILE A N 1
ATOM 2415 C CA . ILE A 1 306 ? 8.104 -13.644 -14.529 1.00 92.62 306 ILE A CA 1
ATOM 2416 C C . ILE A 1 306 ? 6.608 -13.971 -14.613 1.00 92.62 306 ILE A C 1
ATOM 2418 O O . ILE A 1 306 ? 6.215 -15.134 -14.570 1.00 92.62 306 ILE A O 1
ATOM 2422 N N . ILE A 1 307 ? 5.775 -12.942 -14.780 1.00 91.50 307 ILE A N 1
ATOM 2423 C CA . ILE A 1 307 ? 4.329 -13.069 -14.957 1.00 91.50 307 ILE A CA 1
ATOM 2424 C C . ILE A 1 307 ? 3.942 -12.400 -16.268 1.00 91.50 307 ILE A C 1
ATOM 2426 O O . ILE A 1 307 ? 4.135 -11.198 -16.445 1.00 91.50 307 ILE A O 1
ATOM 2430 N N . LYS A 1 308 ? 3.359 -13.182 -17.179 1.00 89.81 308 LYS A N 1
ATOM 2431 C CA . LYS A 1 308 ? 2.719 -12.663 -18.392 1.00 89.81 308 LYS A CA 1
ATOM 2432 C C . LYS A 1 308 ? 1.309 -12.187 -18.067 1.00 89.81 308 LYS A C 1
ATOM 2434 O O . LYS A 1 308 ? 0.613 -12.791 -17.240 1.00 89.81 308 LYS A O 1
ATOM 2439 N N . PHE A 1 309 ? 0.889 -11.095 -18.698 1.00 92.25 309 PHE A N 1
ATOM 2440 C CA . PHE A 1 309 ? -0.464 -10.586 -18.510 1.00 92.25 309 PHE A CA 1
ATOM 2441 C C . PHE A 1 309 ? -1.494 -11.520 -19.169 1.00 92.25 309 PHE A C 1
ATOM 2443 O O . PHE A 1 309 ? -2.371 -12.026 -18.466 1.00 92.25 309 PHE A O 1
ATOM 2450 N N . ARG A 1 310 ? -1.314 -11.854 -20.452 1.00 83.12 310 ARG A N 1
ATOM 2451 C CA . ARG A 1 310 ? -2.029 -12.937 -21.150 1.00 83.12 310 ARG A CA 1
ATOM 2452 C C . ARG A 1 310 ? -1.224 -14.227 -21.258 1.00 83.12 310 ARG A C 1
ATOM 2454 O O . ARG A 1 310 ? 0.019 -14.156 -21.392 1.00 83.12 310 ARG A O 1
#

Solvent-accessible surface area (backbone atoms only — not comparable to full-atom values): 17625 Å² total; per-residue (Å²): 130,89,74,87,69,74,72,44,62,46,59,58,72,58,45,64,87,86,42,47,79,77,47,77,42,84,45,72,70,55,101,87,46,88,27,66,47,74,42,64,56,62,82,96,83,87,62,82,45,72,73,47,40,63,52,28,77,67,33,61,84,29,33,61,53,33,54,41,67,50,55,31,67,88,40,73,94,42,70,51,80,39,55,63,88,69,64,68,43,89,51,85,75,54,34,61,62,51,22,52,54,53,46,49,32,42,71,72,40,69,37,95,80,73,31,27,27,35,101,53,76,33,42,62,82,91,45,77,43,75,25,66,76,23,91,40,65,46,52,39,51,50,54,38,48,53,50,50,56,53,51,27,27,73,72,70,48,83,51,73,65,58,51,56,52,43,40,53,34,32,49,15,40,49,44,46,63,37,44,52,35,59,38,98,91,37,71,74,68,31,16,53,28,51,65,50,70,46,54,92,33,33,26,24,29,69,88,80,67,40,58,34,45,49,81,59,29,52,31,16,37,81,79,76,57,28,56,32,72,43,85,90,44,89,40,30,69,66,34,53,52,37,31,38,70,78,75,51,73,68,56,62,61,90,49,43,68,61,44,40,50,57,50,23,43,53,53,42,38,53,45,18,45,75,32,81,94,40,39,67,35,48,58,54,40,50,53,51,50,52,52,48,36,68,75,35,78,73,33,36,85,95,52,78,43,89,54,65,70,118

InterPro domains:
  IPR011009 Protein kinase-like domain superfamily [SSF56112] (19-280)
  IPR016477 Fructosamine/Ketosamine-3-kinase [PF03881] (75-276)
  IPR016477 Fructosamine/Ketosamine-3-kinase [PTHR12149] (67-272)

pLDDT: mean 89.53, std 13.42, range [32.16, 98.75]

Radius of gyration: 21.12 Å; Cα contacts (8 Å, |Δi|>4): 500; chains: 1; bounding box: 59×33×62 Å